Protein AF-0000000083410836 (afdb_homodimer)

Foldseek 3Di:
DVVVLLLVLLVVPVCVVVVPPPDPDDDPQPPVRVVVSVVVVLVVLLVLLCVQLVADPQLSVQQSVLVVVLVVVLVVLVVVLVVLVVCQVPPPDDDDPVSVVVSVVSVVCSVVVNVVSVVVCLVSNVVSHPPVSSVRNVVSVVVVVVVSVVSNVVSVVVVVD/DVVVVLLVLLVVPVCVVVVPPPDPDDDPCPPVNVVVSVVVVLVVLLVLLCVQLVADPQLSVQQSVLVVVLVVVLVVLVVVLVVLVVCQVPPPDDDDPVSVVVSVVSVVCSVVVNVVSVVVCLVSNVVSHPPVSSVRNVVSVVVVVVVSVVSNVVSVVVVVD

Solvent-accessible surface area (backbone atoms only — not comparable to full-atom values): 17729 Å² total; per-residue (Å²): 119,73,72,64,53,55,60,61,46,43,53,57,64,60,39,66,75,63,42,72,75,58,69,90,76,71,86,72,70,49,69,67,51,47,53,53,40,51,52,50,50,50,50,52,47,50,54,50,48,35,61,73,53,64,54,51,74,69,34,46,68,60,37,45,63,54,48,51,52,48,52,50,52,45,47,53,53,50,50,53,45,49,50,47,48,50,51,66,71,64,48,91,60,91,75,52,61,65,55,27,42,53,42,27,49,48,63,64,42,45,50,35,55,45,26,50,54,53,57,66,45,45,69,60,45,58,74,49,40,53,40,60,39,49,37,43,43,62,53,46,53,52,50,50,51,50,52,46,50,52,53,39,52,51,51,52,54,57,63,78,99,118,74,71,62,54,55,59,61,46,44,55,57,65,60,39,65,74,63,42,69,74,56,68,89,76,70,87,71,68,50,69,69,52,48,53,52,41,50,52,50,52,49,51,51,48,49,54,50,48,34,62,74,52,63,55,48,73,71,34,45,68,58,37,47,64,55,50,51,52,50,51,50,52,45,47,52,53,51,50,52,45,48,50,47,48,49,50,65,71,65,49,93,58,90,76,51,59,66,56,27,40,53,42,26,50,48,63,63,41,44,51,35,54,44,26,51,52,52,58,67,44,45,69,59,46,57,74,48,38,52,39,60,40,50,37,44,44,61,54,46,52,51,51,50,52,49,52,47,52,52,54,37,50,52,52,52,55,56,62,76,97

pLDDT: mean 80.65, std 23.31, range [25.0, 98.69]

Secondary structure (DSSP, 8-state):
-HHHHHHHHHHHHHHHHHGGGS-TTS----HHHHHHHHHHHHHHHHHHHHHHHT--HHHHHHHHHHHHHHHHHHHHHHHHHHHHHHHHHT-SSPPPHHHHHHHHHHHHHHHHHHHHHHHHHHHHHHHHS-HHHHHHHHHHHHHHHHHHHHHHHHHHHHH--/-HHHHHHHHHHHHHHHHHGGGS-TTS----HHHHHHHHHHHHHHHHHHHHHHHT--HHHHHHHHHHHHHHHHHHHHHHHHHHHHHHHHHT-SS---HHHHHHHHHHHHHHHHHHHHHHHHHHHHHHHHS-HHHHHHHHHHHHHHHHHHHHHHHHHHHHH--

Nearest PDB structures (foldseek):
  8to0-assembly1_z4  TM=2.310E-01  e=3.969E+00  Mus musculus
  8to0-assembly1_z4  TM=2.308E-01  e=2.449E+00  Mus musculus

Radius of gyration: 21.22 Å; Cα contacts (8 Å, |Δi|>4): 201; chains: 2; bounding box: 51×55×51 Å

Structure (mmCIF, N/CA/C/O backbone):
data_AF-0000000083410836-model_v1
#
loop_
_entity.id
_entity.type
_entity.pdbx_description
1 polymer 'Periplasmic heavy metal sensor'
#
loop_
_atom_site.group_PDB
_atom_site.id
_atom_site.type_symbol
_atom_site.label_atom_id
_atom_site.label_alt_id
_atom_site.label_comp_id
_atom_site.label_asym_id
_atom_site.label_entity_id
_atom_site.label_seq_id
_atom_site.pdbx_PDB_ins_code
_atom_site.Cartn_x
_atom_site.Cartn_y
_atom_site.Cartn_z
_atom_site.occupancy
_atom_site.B_iso_or_equiv
_atom_site.auth_seq_id
_atom_site.auth_comp_id
_atom_site.auth_asym_id
_atom_site.auth_atom_id
_atom_site.pdbx_PDB_model_num
ATOM 1 N N . MET A 1 1 ? 10.69 26.748 -17.765 1 25.09 1 MET A N 1
ATOM 2 C CA . MET A 1 1 ? 11.694 25.702 -17.591 1 25.09 1 MET A CA 1
ATOM 3 C C . MET A 1 1 ? 11.3 24.751 -16.466 1 25.09 1 MET A C 1
ATOM 5 O O . MET A 1 1 ? 11.864 23.662 -16.342 1 25.09 1 MET A O 1
ATOM 9 N N . LYS A 1 2 ? 10.516 25.364 -15.426 1 35.9 2 LYS A N 1
ATOM 10 C CA . LYS A 1 2 ? 10.182 24.651 -14.197 1 35.9 2 LYS A CA 1
ATOM 11 C C . LYS A 1 2 ? 9.155 23.553 -14.46 1 35.9 2 LYS A C 1
ATOM 13 O O . LYS A 1 2 ? 9.083 22.572 -13.717 1 35.9 2 LYS A O 1
ATOM 18 N N . ARG A 1 3 ? 8.231 23.829 -15.346 1 34.91 3 ARG A N 1
ATOM 19 C CA . ARG A 1 3 ? 7.116 22.952 -15.685 1 34.91 3 ARG A CA 1
ATOM 20 C C . ARG A 1 3 ? 7.609 21.676 -16.359 1 34.91 3 ARG A C 1
ATOM 22 O O . ARG A 1 3 ? 7.001 20.614 -16.21 1 34.91 3 ARG A O 1
ATOM 29 N N . LEU A 1 4 ? 8.567 21.803 -17.151 1 34.92 4 LEU A N 1
ATOM 30 C CA . LEU A 1 4 ? 9.118 20.702 -17.933 1 34.92 4 LEU A CA 1
ATOM 31 C C . LEU A 1 4 ? 9.832 19.7 -17.033 1 34.92 4 LEU A C 1
ATOM 33 O O . LEU A 1 4 ? 9.813 18.496 -17.299 1 34.92 4 LEU A O 1
ATOM 37 N N . THR A 1 5 ? 10.41 20.167 -15.931 1 36.81 5 THR A N 1
ATOM 38 C CA . THR A 1 5 ? 11.259 19.334 -15.086 1 36.81 5 THR A CA 1
ATOM 39 C C . THR A 1 5 ? 10.415 18.378 -14.248 1 36.81 5 THR A C 1
ATOM 41 O O . THR A 1 5 ? 10.866 17.284 -13.901 1 36.81 5 THR A O 1
ATOM 44 N N . LEU A 1 6 ? 9.234 18.787 -13.952 1 35.25 6 LEU A N 1
ATOM 45 C CA . LEU A 1 6 ? 8.36 17.971 -13.117 1 35.25 6 LEU A CA 1
ATOM 46 C C . LEU A 1 6 ? 7.884 16.736 -13.874 1 35.25 6 LEU A C 1
ATOM 48 O O . LEU A 1 6 ? 7.788 15.649 -13.299 1 35.25 6 LEU A O 1
ATOM 52 N N . ILE A 1 7 ? 7.678 16.881 -15.064 1 36.79 7 ILE A N 1
ATOM 53 C CA . ILE A 1 7 ? 7.184 15.832 -15.95 1 36.79 7 ILE A CA 1
ATOM 54 C C . ILE A 1 7 ? 8.199 14.693 -16.016 1 36.79 7 ILE A C 1
ATOM 56 O O . ILE A 1 7 ? 7.828 13.518 -15.95 1 36.79 7 ILE A O 1
ATOM 60 N N . SER A 1 8 ? 9.434 14.943 -16.013 1 36.61 8 SER A N 1
ATOM 61 C CA . SER A 1 8 ? 10.492 13.945 -16.141 1 36.61 8 SER A CA 1
ATOM 62 C C . SER A 1 8 ? 10.657 13.145 -14.854 1 36.61 8 SER A C 1
ATOM 64 O O . SER A 1 8 ? 11.066 11.983 -14.887 1 36.61 8 SER A O 1
ATOM 66 N N . LEU A 1 9 ? 10.335 13.708 -13.792 1 34.72 9 LEU A N 1
ATOM 67 C CA . LEU A 1 9 ? 10.558 13.078 -12.495 1 34.72 9 LEU A CA 1
ATOM 68 C C . LEU A 1 9 ? 9.504 12.011 -12.219 1 34.72 9 LEU A C 1
ATOM 70 O O . LEU A 1 9 ? 9.823 10.932 -11.715 1 34.72 9 LEU A O 1
ATOM 74 N N . ILE A 1 10 ? 8.327 12.224 -12.493 1 37.13 10 ILE A N 1
ATOM 75 C CA . ILE A 1 10 ? 7.209 11.316 -12.26 1 37.13 10 ILE A CA 1
ATOM 76 C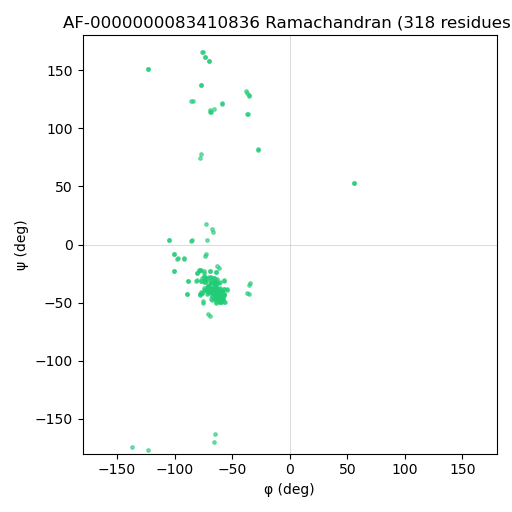 C . ILE A 1 10 ? 7.367 10.07 -13.127 1 37.13 10 ILE A C 1
ATOM 78 O O . ILE A 1 10 ? 7.071 8.957 -12.686 1 37.13 10 ILE A O 1
ATOM 82 N N . LEU A 1 11 ? 7.88 10.177 -14.16 1 36.46 11 LEU A N 1
ATOM 83 C CA . LEU A 1 11 ? 8.152 9.037 -15.028 1 36.46 11 LEU A CA 1
ATOM 84 C C . LEU A 1 11 ? 9.087 8.044 -14.346 1 36.46 11 LEU A C 1
ATOM 86 O O . LEU A 1 11 ? 8.92 6.831 -14.485 1 36.46 11 LEU A O 1
ATOM 90 N N . ALA A 1 12 ? 9.968 8.568 -13.536 1 34.42 12 ALA A N 1
ATOM 91 C CA . ALA A 1 12 ? 11.01 7.711 -12.977 1 34.42 12 ALA A CA 1
ATOM 92 C C . ALA A 1 12 ? 10.463 6.854 -11.839 1 34.42 12 ALA A C 1
ATOM 94 O O . ALA A 1 12 ? 10.877 5.705 -11.665 1 34.42 12 ALA A O 1
ATOM 95 N N . LEU A 1 13 ? 9.508 7.28 -11.068 1 35.22 13 LEU A N 1
ATOM 96 C CA . LEU A 1 13 ? 9.042 6.527 -9.909 1 35.22 13 LEU A CA 1
ATOM 97 C C . LEU A 1 13 ? 8.133 5.379 -10.337 1 35.22 13 LEU A C 1
ATOM 99 O O . LEU A 1 13 ? 8.127 4.319 -9.708 1 35.22 13 LEU A O 1
ATOM 103 N N . PHE A 1 14 ? 7.242 5.573 -11.237 1 35.61 14 PHE A N 1
ATOM 104 C CA . PHE A 1 14 ? 6.331 4.536 -11.706 1 35.61 14 PHE A CA 1
ATOM 105 C C . PHE A 1 14 ? 7.074 3.499 -12.539 1 35.61 14 PHE A C 1
ATOM 107 O O . PHE A 1 14 ? 6.533 2.432 -12.838 1 35.61 14 PHE A O 1
ATOM 114 N N . VAL A 1 15 ? 8.125 3.881 -13.183 1 34.66 15 VAL A N 1
ATOM 115 C CA . VAL A 1 15 ? 8.886 2.926 -13.982 1 34.66 15 VAL A CA 1
ATOM 116 C C . VAL A 1 15 ? 9.438 1.823 -13.081 1 34.66 15 VAL A C 1
ATOM 118 O O . VAL A 1 15 ? 9.891 0.784 -13.568 1 34.66 15 VAL A O 1
ATOM 121 N N . SER A 1 16 ? 9.504 2.128 -11.776 1 35.37 16 SER A N 1
ATOM 122 C CA . SER A 1 16 ? 10.196 1.064 -11.057 1 35.37 16 SER A CA 1
ATOM 123 C C . SER A 1 16 ? 9.331 -0.188 -10.955 1 35.37 16 SER A C 1
ATOM 125 O O . SER A 1 16 ? 9.848 -1.294 -10.78 1 35.37 16 SER A O 1
ATOM 127 N N . PHE A 1 17 ? 7.988 0.019 -10.774 1 36.42 17 PHE A N 1
ATOM 128 C CA . PHE A 1 17 ? 7.292 -1.26 -10.694 1 36.42 17 PHE A CA 1
ATOM 129 C C . PHE A 1 17 ? 7.161 -1.892 -12.074 1 36.42 17 PHE A C 1
ATOM 131 O O . PHE A 1 17 ? 7.171 -3.118 -12.205 1 36.42 17 PHE A O 1
ATOM 138 N N . SER A 1 18 ? 6.674 -1.124 -13.043 1 35.33 18 SER A N 1
ATOM 139 C CA . SER A 1 18 ? 6.378 -1.757 -14.324 1 35.33 18 SER A CA 1
ATOM 140 C C . SER A 1 18 ? 7.656 -2.054 -15.102 1 35.33 18 SER A C 1
ATOM 142 O O . SER A 1 18 ? 7.601 -2.462 -16.264 1 35.33 18 SER A O 1
ATOM 144 N N . SER A 1 19 ? 8.722 -1.292 -14.815 1 37.21 19 SER A N 1
ATOM 145 C CA . SER A 1 19 ? 9.738 -1.258 -15.862 1 37.21 19 SER A CA 1
ATOM 146 C C . SER A 1 19 ? 10.42 -2.613 -16.014 1 37.21 19 SER A C 1
ATOM 148 O O . SER A 1 19 ? 11.597 -2.685 -16.376 1 37.21 19 SER A O 1
ATOM 150 N N . TYR A 1 20 ? 9.869 -3.62 -15.434 1 35.6 20 TYR A N 1
ATOM 151 C CA . TYR A 1 20 ? 10.747 -4.736 -15.766 1 35.6 20 TYR A CA 1
ATOM 152 C C . TYR A 1 20 ? 10.788 -4.969 -17.272 1 35.6 20 TYR A C 1
ATOM 154 O O . TYR A 1 20 ? 11.62 -5.734 -17.766 1 35.6 20 TYR A O 1
ATOM 162 N N . ALA A 1 21 ? 9.58 -4.844 -17.941 1 34.53 21 ALA A N 1
ATOM 163 C CA . ALA A 1 21 ? 9.724 -5.284 -19.326 1 34.53 21 ALA A CA 1
ATOM 164 C C . ALA A 1 21 ? 10.519 -4.27 -20.144 1 34.53 21 ALA A C 1
ATOM 166 O O . ALA A 1 21 ? 10.37 -4.196 -21.366 1 34.53 21 ALA A O 1
ATOM 167 N N . GLN A 1 22 ? 10.835 -3.097 -19.6 1 35.34 22 GLN A N 1
ATOM 168 C CA . GLN A 1 22 ? 11.544 -2.303 -20.598 1 35.34 22 GLN A CA 1
ATOM 169 C C . GLN A 1 22 ? 12.808 -3.015 -21.071 1 35.34 22 GLN A C 1
ATOM 171 O O . GLN A 1 22 ? 13.477 -3.69 -20.286 1 35.34 22 GLN A O 1
ATOM 176 N N . GLN A 1 23 ? 12.924 -3.298 -22.386 1 32.78 23 GLN A N 1
ATOM 177 C CA . GLN A 1 23 ? 14.124 -3.754 -23.08 1 32.78 23 GLN A CA 1
ATOM 178 C C . GLN A 1 23 ? 15.377 -3.106 -22.496 1 32.78 23 GLN A C 1
ATOM 180 O O . GLN A 1 23 ? 15.375 -1.915 -22.178 1 32.78 23 GLN A O 1
ATOM 185 N N . PRO A 1 24 ? 16.426 -3.881 -22.1 1 36.01 24 PRO A N 1
ATOM 186 C CA . PRO A 1 24 ? 17.734 -3.455 -21.597 1 36.01 24 PRO A CA 1
ATOM 187 C C . PRO A 1 24 ? 18.238 -2.18 -22.269 1 36.01 24 PRO A C 1
ATOM 189 O O . PRO A 1 24 ? 19.219 -1.585 -21.815 1 36.01 24 PRO A O 1
ATOM 192 N N . GLY A 1 25 ? 17.963 -1.942 -23.575 1 35.45 25 GLY A N 1
ATOM 193 C CA . GLY A 1 25 ? 18.76 -0.988 -24.33 1 35.45 25 GLY A CA 1
ATOM 194 C C . GLY A 1 25 ? 18.551 0.447 -23.886 1 35.45 25 GLY A C 1
ATOM 195 O O . GLY A 1 25 ? 19.319 1.336 -24.26 1 35.45 25 GLY A O 1
ATOM 196 N N . GLU A 1 26 ? 17.291 1.012 -24 1 40.06 26 GLU A N 1
ATOM 197 C CA . GLU A 1 26 ? 17.285 2.472 -24.017 1 40.06 26 GLU A CA 1
ATOM 198 C C . GLU A 1 26 ? 17.765 3.041 -22.685 1 40.06 26 GLU A C 1
ATOM 200 O O . GLU A 1 26 ? 17.884 2.311 -21.699 1 40.06 26 GLU A O 1
ATOM 205 N N . ARG A 1 27 ? 17.49 4.609 -22.225 1 40 27 ARG A N 1
ATOM 206 C CA . ARG A 1 27 ? 18.313 5.578 -21.509 1 40 27 ARG A CA 1
ATOM 207 C C . ARG A 1 27 ? 18.322 5.29 -20.012 1 40 27 ARG A C 1
ATOM 209 O O . ARG A 1 27 ? 17.326 5.523 -19.324 1 40 27 ARG A O 1
ATOM 216 N N . ARG A 1 28 ? 19.014 4.288 -19.495 1 44.59 28 ARG A N 1
ATOM 217 C CA . ARG A 1 28 ? 19.473 4.275 -18.11 1 44.59 28 ARG A CA 1
ATOM 218 C C . ARG A 1 28 ? 19.685 5.693 -17.59 1 44.59 28 ARG A C 1
ATOM 220 O O . ARG A 1 28 ? 20.574 6.406 -18.06 1 44.59 28 ARG A O 1
ATOM 227 N N . GLN A 1 29 ? 18.704 6.351 -17.182 1 50.46 29 GLN A N 1
ATOM 228 C CA . GLN A 1 29 ? 19.031 7.623 -16.546 1 50.46 29 GLN A CA 1
ATOM 229 C C . GLN A 1 29 ? 20.311 7.513 -15.722 1 50.46 29 GLN A C 1
ATOM 231 O O . GLN A 1 29 ? 20.482 6.564 -14.955 1 50.46 29 GLN A O 1
ATOM 236 N N . ARG A 1 30 ? 21.419 8.194 -16.126 1 58.53 30 ARG A N 1
ATOM 237 C CA . ARG A 1 30 ? 22.689 8.298 -15.414 1 58.53 30 ARG A CA 1
ATOM 238 C C . ARG A 1 30 ? 22.467 8.403 -13.909 1 58.53 30 ARG A C 1
ATOM 240 O O . ARG A 1 30 ? 21.455 8.947 -13.462 1 58.53 30 ARG A O 1
ATOM 247 N N . PRO A 1 31 ? 23.227 7.569 -13.147 1 62.11 31 PRO A N 1
ATOM 248 C CA . PRO A 1 31 ? 23.143 7.638 -11.686 1 62.11 31 PRO A CA 1
ATOM 249 C C . PRO A 1 31 ? 22.972 9.066 -11.172 1 62.11 31 PRO A C 1
ATOM 251 O O . PRO A 1 31 ? 22.201 9.302 -10.239 1 62.11 31 PRO A O 1
ATOM 254 N N . VAL A 1 32 ? 23.717 10.008 -11.784 1 60.96 32 VAL A N 1
ATOM 255 C CA . VAL A 1 32 ? 23.625 11.401 -11.357 1 60.96 32 VAL A CA 1
ATOM 256 C C . VAL A 1 32 ? 22.216 11.929 -11.616 1 60.96 32 VAL A C 1
ATOM 258 O O . VAL A 1 32 ? 21.641 12.62 -10.772 1 60.96 32 VAL A O 1
ATOM 261 N N . GLU A 1 33 ? 21.69 11.444 -12.614 1 74.14 33 GLU A N 1
ATOM 262 C CA . GLU A 1 33 ? 20.359 11.909 -12.993 1 74.14 33 GLU A CA 1
ATOM 263 C C . GLU A 1 33 ? 19.294 11.362 -12.047 1 74.14 33 GLU A C 1
ATOM 265 O O . GLU A 1 33 ? 18.388 12.091 -11.636 1 74.14 33 GLU A O 1
ATOM 270 N N . ARG A 1 34 ? 19.615 10.184 -11.528 1 78.38 34 ARG A N 1
ATOM 271 C CA . ARG A 1 34 ? 18.667 9.569 -10.604 1 78.38 34 ARG A CA 1
ATOM 272 C C . ARG A 1 34 ? 18.717 10.246 -9.238 1 78.38 34 ARG A C 1
ATOM 274 O O . ARG A 1 34 ? 17.677 10.485 -8.62 1 78.38 34 ARG A O 1
ATOM 281 N N . LYS A 1 35 ? 19.988 10.5 -8.88 1 83.29 35 LYS A N 1
ATOM 282 C CA . LYS A 1 35 ? 20.163 11.161 -7.59 1 83.29 35 LYS A CA 1
ATOM 283 C C . LYS A 1 35 ? 19.498 12.534 -7.58 1 83.29 35 LYS A C 1
ATOM 285 O O . LYS A 1 35 ? 18.874 12.921 -6.59 1 83.29 35 LYS A O 1
ATOM 290 N N . GLU A 1 36 ? 19.699 13.273 -8.628 1 84.66 36 GLU A N 1
ATOM 291 C CA . GLU A 1 36 ? 19.093 14.596 -8.748 1 84.66 36 GLU A CA 1
ATOM 292 C C . GLU A 1 36 ? 17.57 14.506 -8.776 1 84.66 36 GLU A C 1
ATOM 294 O O . GLU A 1 36 ? 16.883 15.328 -8.166 1 84.66 36 GLU A O 1
ATOM 299 N N . TRP A 1 37 ? 17.152 13.502 -9.452 1 84.3 37 TRP A N 1
ATOM 300 C CA . TRP A 1 37 ? 15.71 13.293 -9.524 1 84.3 37 TRP A CA 1
ATOM 301 C C . TRP A 1 37 ? 15.131 13.008 -8.142 1 84.3 37 TRP A C 1
ATOM 303 O O . TRP A 1 37 ? 14.1 13.571 -7.767 1 84.3 37 TRP A O 1
ATOM 313 N N . PHE A 1 38 ? 15.778 12.248 -7.36 1 86.32 38 PHE A N 1
ATOM 314 C CA . PHE A 1 38 ? 15.329 11.907 -6.016 1 86.32 38 PHE A CA 1
ATOM 315 C C . PHE A 1 38 ? 15.327 13.138 -5.117 1 86.32 38 PHE A C 1
ATOM 317 O O . PHE A 1 38 ? 14.433 13.304 -4.284 1 86.32 38 PHE A O 1
ATOM 324 N N . LYS A 1 39 ? 16.338 13.917 -5.298 1 90.13 39 LYS A N 1
ATOM 325 C CA . LYS A 1 39 ? 16.419 15.144 -4.512 1 90.13 39 LYS A CA 1
ATOM 326 C C . LYS A 1 39 ? 15.264 16.085 -4.841 1 90.13 39 LYS A C 1
ATOM 328 O O . LYS A 1 39 ? 14.665 16.68 -3.942 1 90.13 39 LYS A O 1
ATOM 333 N N . GLU A 1 40 ? 14.954 16.185 -6.078 1 90.1 40 GLU A N 1
ATOM 334 C CA . GLU A 1 40 ? 13.847 17.03 -6.516 1 90.1 40 GLU A CA 1
ATOM 335 C C . GLU A 1 40 ? 12.512 16.505 -5.993 1 90.1 40 GLU A C 1
ATOM 337 O O . GLU A 1 40 ? 11.668 17.282 -5.542 1 90.1 40 GLU A O 1
ATOM 342 N N . LEU A 1 41 ? 12.369 15.235 -6.05 1 92.07 41 LEU A N 1
ATOM 343 C CA . LEU A 1 41 ? 11.14 14.618 -5.565 1 92.07 41 LEU A CA 1
ATOM 344 C C . LEU A 1 41 ? 10.974 14.843 -4.066 1 92.07 41 LEU A C 1
ATOM 346 O O . LEU A 1 41 ? 9.869 15.121 -3.594 1 92.07 41 LEU A O 1
ATOM 350 N N . ARG A 1 42 ? 12.059 14.716 -3.372 1 94.35 42 ARG A N 1
ATOM 351 C CA . ARG A 1 42 ? 12.039 14.936 -1.929 1 94.35 42 ARG A CA 1
ATOM 352 C C . ARG A 1 42 ? 11.635 16.369 -1.599 1 94.35 42 ARG A C 1
ATOM 354 O O . ARG A 1 42 ? 10.818 16.599 -0.706 1 94.35 42 ARG A O 1
ATOM 361 N N . GLN A 1 43 ? 12.229 17.329 -2.298 1 95.22 43 GLN A N 1
ATOM 362 C CA . GLN A 1 43 ? 11.911 18.734 -2.062 1 95.22 43 GLN A CA 1
ATOM 363 C C . GLN A 1 43 ? 10.454 19.032 -2.401 1 95.22 43 GLN A C 1
ATOM 365 O O . GLN A 1 43 ? 9.789 19.791 -1.693 1 95.22 43 GLN A O 1
ATOM 370 N N . TYR A 1 44 ? 10.077 18.47 -3.508 1 94.59 44 TYR A N 1
ATOM 371 C CA . TYR A 1 44 ? 8.677 18.615 -3.893 1 94.59 44 TYR A CA 1
ATOM 372 C C . TYR A 1 44 ? 7.754 18.082 -2.803 1 94.59 44 TYR A C 1
ATOM 374 O O . TYR A 1 44 ? 6.747 18.711 -2.471 1 94.59 44 TYR A O 1
ATOM 382 N N . LYS A 1 45 ? 8.076 16.971 -2.265 1 96.37 45 LYS A N 1
ATOM 383 C CA . LYS A 1 45 ? 7.268 16.376 -1.205 1 96.37 45 LYS A CA 1
ATOM 384 C C . LYS A 1 45 ? 7.293 17.237 0.055 1 96.37 45 LYS A C 1
ATOM 386 O O . LYS A 1 45 ? 6.26 17.437 0.697 1 96.37 45 LYS A O 1
ATOM 391 N N . HIS A 1 46 ? 8.457 17.771 0.402 1 97.87 46 HIS A N 1
ATOM 392 C CA . HIS A 1 46 ? 8.573 18.649 1.561 1 97.87 46 HIS A CA 1
ATOM 393 C C . HIS A 1 46 ? 7.661 19.863 1.426 1 97.87 46 HIS A C 1
ATOM 395 O O . HIS A 1 46 ? 6.943 20.213 2.366 1 97.87 46 HIS A O 1
ATOM 401 N N . ASP A 1 47 ? 7.723 20.459 0.236 1 97.48 47 ASP A N 1
ATOM 402 C CA . ASP A 1 47 ? 6.888 21.63 -0.018 1 97.48 47 ASP A CA 1
ATOM 403 C C . ASP A 1 47 ? 5.406 21.282 0.097 1 97.48 47 ASP A C 1
ATOM 405 O O . ASP A 1 47 ? 4.629 22.04 0.681 1 97.48 47 ASP A O 1
ATOM 409 N N . PHE A 1 48 ? 5.08 20.157 -0.485 1 97.27 48 PHE A N 1
ATOM 410 C CA . PHE A 1 48 ? 3.698 19.692 -0.468 1 97.27 48 PHE A CA 1
ATOM 411 C C . PHE A 1 48 ? 3.223 19.459 0.961 1 97.27 48 PHE A C 1
ATOM 413 O O . PHE A 1 48 ? 2.169 19.958 1.359 1 97.27 48 PHE A O 1
ATOM 420 N N . LEU A 1 49 ? 4.032 18.72 1.77 1 98.22 49 LEU A N 1
ATOM 421 C CA . LEU A 1 49 ? 3.665 18.407 3.147 1 98.22 49 LEU A CA 1
ATOM 422 C C . LEU A 1 49 ? 3.623 19.671 3.999 1 98.22 49 LEU A C 1
ATOM 424 O O . LEU A 1 49 ? 2.762 19.809 4.871 1 98.22 49 LEU A O 1
ATOM 428 N N . THR A 1 50 ? 4.588 20.598 3.761 1 98.68 50 THR A N 1
ATOM 429 C CA . THR A 1 50 ? 4.603 21.862 4.487 1 98.68 50 THR A CA 1
ATOM 430 C C . THR A 1 50 ? 3.297 22.622 4.277 1 98.68 50 THR A C 1
ATOM 432 O O . THR A 1 50 ? 2.707 23.13 5.233 1 98.68 50 THR A O 1
ATOM 435 N N . LYS A 1 51 ? 2.855 22.642 3.031 1 98.15 51 LYS A N 1
ATOM 436 C CA . LYS A 1 51 ? 1.621 23.344 2.691 1 98.15 51 LYS A CA 1
ATOM 437 C C . LYS A 1 51 ? 0.406 22.646 3.297 1 98.15 51 LYS A C 1
ATOM 439 O O . LYS A 1 51 ? -0.43 23.287 3.936 1 98.15 51 LYS A O 1
ATOM 444 N N . GLU A 1 52 ? 0.297 21.38 3.169 1 97.6 52 GLU A N 1
ATOM 445 C CA . GLU A 1 52 ? -0.871 20.619 3.602 1 97.6 52 GLU A CA 1
ATOM 446 C C . GLU A 1 52 ? -0.983 20.598 5.124 1 97.6 52 GLU A C 1
ATOM 448 O O . GLU A 1 52 ? -2.088 20.6 5.67 1 97.6 52 GLU A O 1
ATOM 453 N N . LEU A 1 53 ? 0.169 20.602 5.804 1 98.24 53 LEU A N 1
ATOM 454 C CA . LEU A 1 53 ? 0.193 20.467 7.256 1 98.24 53 LEU A CA 1
ATOM 455 C C . LEU A 1 53 ? 0.379 21.825 7.925 1 98.24 53 LEU A C 1
ATOM 457 O O . LEU A 1 53 ? 0.299 21.934 9.15 1 98.24 53 LEU A O 1
ATOM 461 N N . LYS A 1 54 ? 0.661 22.836 7.09 1 98.15 54 LYS A N 1
ATOM 462 C CA . LYS A 1 54 ? 0.914 24.177 7.608 1 98.15 54 LYS A CA 1
ATOM 463 C C . LYS A 1 54 ? 2.045 24.167 8.632 1 98.15 54 LYS A C 1
ATOM 465 O O . LYS A 1 54 ? 1.891 24.685 9.74 1 98.15 54 LYS A O 1
ATOM 470 N N . LEU A 1 55 ? 3.128 23.626 8.27 1 98.6 55 LEU A N 1
ATOM 471 C CA . LEU A 1 55 ? 4.264 23.458 9.17 1 98.6 55 LEU A CA 1
ATOM 472 C C . LEU A 1 55 ? 5.011 24.775 9.354 1 98.6 55 LEU A C 1
ATOM 474 O O . LEU A 1 55 ? 5.197 25.526 8.394 1 98.6 55 LEU A O 1
ATOM 478 N N . THR A 1 56 ? 5.395 25.071 10.576 1 98.14 56 THR A N 1
ATOM 479 C CA . THR A 1 56 ? 6.305 26.18 10.839 1 98.14 56 THR A CA 1
ATOM 480 C C . THR A 1 56 ? 7.736 25.806 10.467 1 98.14 56 THR A C 1
ATOM 482 O O . THR A 1 56 ? 8.038 24.632 10.242 1 98.14 56 THR A O 1
ATOM 485 N N . LYS A 1 57 ? 8.588 26.756 10.374 1 97.62 57 LYS A N 1
ATOM 486 C CA . LYS A 1 57 ? 9.995 26.504 10.077 1 97.62 57 LYS A CA 1
ATOM 487 C C . LYS A 1 57 ? 10.621 25.586 11.123 1 97.62 57 LYS A C 1
ATOM 489 O O . LYS A 1 57 ? 11.422 24.711 10.788 1 97.62 57 LYS A O 1
ATOM 494 N N . GLU A 1 58 ? 10.253 25.826 12.384 1 97.69 58 GLU A N 1
ATOM 495 C CA . GLU A 1 58 ? 10.763 25.003 13.476 1 97.69 58 GLU A CA 1
ATOM 496 C C . GLU A 1 58 ? 10.307 23.554 13.335 1 97.69 58 GLU A C 1
ATOM 498 O O . GLU A 1 58 ? 11.093 22.627 13.544 1 97.69 58 GLU A O 1
ATOM 503 N N . GLN A 1 59 ? 9.085 23.371 12.97 1 98.17 59 GLN A N 1
ATOM 504 C CA . GLN A 1 59 ? 8.548 22.03 12.759 1 98.17 59 GLN A CA 1
ATOM 505 C C . GLN A 1 59 ? 9.232 21.343 11.581 1 98.17 59 GLN A C 1
ATOM 507 O O . GLN A 1 59 ? 9.539 20.151 11.644 1 98.17 59 GLN A O 1
ATOM 512 N N . GLN A 1 60 ? 9.474 22.041 10.52 1 98.2 60 GLN A N 1
ATOM 513 C CA . GLN A 1 60 ? 10.149 21.484 9.353 1 98.2 60 GLN A CA 1
ATOM 514 C C . GLN A 1 60 ? 11.527 20.94 9.722 1 98.2 60 GLN A C 1
ATOM 516 O O . GLN A 1 60 ? 11.883 19.824 9.336 1 98.2 60 GLN A O 1
ATOM 521 N N . GLU A 1 61 ? 12.22 21.697 10.419 1 97.65 61 GLU A N 1
ATOM 522 C CA . GLU A 1 61 ? 13.588 21.348 10.792 1 97.65 61 GLU A CA 1
ATOM 523 C C . GLU A 1 61 ? 13.617 20.114 11.689 1 97.65 61 GLU A C 1
ATOM 525 O O . GLU A 1 61 ? 14.562 19.324 11.636 1 97.65 61 GLU A O 1
ATOM 530 N N . SER A 1 62 ? 12.604 19.957 12.494 1 97.55 62 SER A N 1
ATOM 531 C CA . SER A 1 62 ? 12.555 18.826 13.416 1 97.55 62 SER A CA 1
ATOM 532 C C . SER A 1 62 ? 11.904 17.611 12.764 1 97.55 62 SER A C 1
ATOM 534 O O . SER A 1 62 ? 12.262 16.471 13.067 1 97.55 62 SER A O 1
ATOM 536 N N . PHE A 1 63 ? 10.988 17.803 11.886 1 98.34 63 PHE A N 1
ATOM 537 C CA . PHE A 1 63 ? 10.144 16.747 11.339 1 98.34 63 PHE A CA 1
ATOM 538 C C . PHE A 1 63 ? 10.791 16.12 10.11 1 98.34 63 PHE A C 1
ATOM 540 O O . PHE A 1 63 ? 10.859 14.894 9.995 1 98.34 63 PHE A O 1
ATOM 547 N N . PHE A 1 64 ? 11.373 16.867 9.194 1 98.21 64 PHE A N 1
ATOM 548 C CA . PHE A 1 64 ? 11.738 16.36 7.876 1 98.21 64 PHE A CA 1
ATOM 549 C C . PHE A 1 64 ? 12.96 15.453 7.964 1 98.21 64 PHE A C 1
ATOM 551 O O . PHE A 1 64 ? 13.037 14.438 7.27 1 98.21 64 PHE A O 1
ATOM 558 N N . PRO A 1 65 ? 13.985 15.769 8.809 1 98.2 65 PRO A N 1
ATOM 559 C CA . PRO A 1 65 ? 15.087 14.814 8.943 1 98.2 65 PRO A CA 1
ATOM 560 C C . PRO A 1 65 ? 14.618 13.429 9.382 1 98.2 65 PRO A C 1
ATOM 562 O O . PRO A 1 65 ? 15.1 12.418 8.865 1 98.2 65 PRO A O 1
ATOM 565 N N . LEU A 1 66 ? 13.632 13.36 10.287 1 98.45 66 LEU A N 1
ATOM 566 C CA . LEU A 1 66 ? 13.061 12.095 10.734 1 98.45 66 LEU A CA 1
ATOM 567 C C . LEU A 1 66 ? 12.252 11.44 9.62 1 98.45 66 LEU A C 1
ATOM 569 O O . LEU A 1 66 ? 12.354 10.231 9.401 1 98.45 66 LEU A O 1
ATOM 573 N N . TYR A 1 67 ? 11.54 12.232 8.936 1 98.1 67 TYR A N 1
ATOM 574 C CA . TYR A 1 67 ? 10.702 11.764 7.837 1 98.1 67 TYR A CA 1
ATOM 575 C C . TYR A 1 67 ? 11.551 11.188 6.71 1 98.1 67 TYR A C 1
ATOM 577 O O . TYR A 1 67 ? 11.242 10.122 6.174 1 98.1 67 TYR A O 1
ATOM 585 N N . ASP A 1 68 ? 12.635 11.877 6.418 1 97.41 68 ASP A N 1
ATOM 586 C CA . ASP A 1 68 ? 13.54 11.427 5.364 1 97.41 68 ASP A CA 1
ATOM 587 C C . ASP A 1 68 ? 14.228 10.12 5.751 1 97.41 68 ASP A C 1
ATOM 589 O O . ASP A 1 68 ? 14.433 9.246 4.906 1 97.41 68 ASP A O 1
ATOM 593 N N . GLU A 1 69 ? 14.588 10.058 6.997 1 97.99 69 GLU A N 1
ATOM 594 C CA . GLU A 1 69 ? 15.189 8.816 7.475 1 97.99 69 GLU A CA 1
ATOM 595 C C . GLU A 1 69 ? 14.212 7.65 7.36 1 97.99 69 GLU A C 1
ATOM 597 O O . GLU A 1 69 ? 14.587 6.56 6.922 1 97.99 69 GLU A O 1
ATOM 602 N N . MET A 1 70 ? 12.97 7.905 7.73 1 97.69 70 MET A N 1
ATOM 603 C CA . MET A 1 70 ? 11.923 6.893 7.623 1 97.69 70 MET A CA 1
ATOM 604 C C . MET A 1 70 ? 11.731 6.46 6.173 1 97.69 70 MET A C 1
ATOM 606 O O . MET A 1 70 ? 11.73 5.265 5.872 1 97.69 70 MET A O 1
ATOM 610 N N . GLU A 1 71 ? 11.62 7.409 5.32 1 96.52 71 GLU A N 1
ATOM 611 C CA . GLU A 1 71 ? 11.398 7.121 3.906 1 96.52 71 GLU A CA 1
ATOM 612 C C . GLU A 1 71 ? 12.57 6.347 3.31 1 96.52 71 GLU A C 1
ATOM 614 O O . GLU A 1 71 ? 12.374 5.444 2.494 1 96.52 71 GLU A O 1
ATOM 619 N N . SER A 1 72 ? 13.759 6.728 3.698 1 96.48 72 SER A N 1
ATOM 620 C CA . SER A 1 72 ? 14.952 6.037 3.219 1 96.48 72 SER A CA 1
ATOM 621 C C . SER A 1 72 ? 14.973 4.585 3.683 1 96.48 72 SER A C 1
ATOM 623 O O . SER A 1 72 ? 15.354 3.691 2.925 1 96.48 72 SER A O 1
ATOM 625 N N . SER A 1 73 ? 14.557 4.384 4.903 1 97.66 73 SER A N 1
ATOM 626 C CA . SER A 1 73 ? 14.51 3.027 5.439 1 97.66 73 SER A CA 1
ATOM 627 C C . SER A 1 73 ? 13.492 2.173 4.692 1 97.66 73 SER A C 1
ATOM 629 O O . SER A 1 73 ? 13.765 1.017 4.364 1 97.66 73 SER A O 1
ATOM 631 N N . VAL A 1 74 ? 12.388 2.749 4.431 1 96.27 74 VAL A N 1
ATOM 632 C CA . VAL A 1 74 ? 11.345 2.044 3.695 1 96.27 74 VAL A CA 1
ATOM 633 C C . VAL A 1 74 ? 11.821 1.754 2.273 1 96.27 74 VAL A C 1
ATOM 635 O O . VAL A 1 74 ? 11.638 0.646 1.764 1 96.27 74 VAL A O 1
ATOM 638 N N . TYR A 1 75 ? 12.457 2.712 1.682 1 94.84 75 TYR A N 1
ATOM 639 C CA . TYR A 1 75 ? 12.974 2.553 0.327 1 94.84 75 TYR A CA 1
ATOM 640 C C . TYR A 1 75 ? 13.978 1.408 0.258 1 94.84 75 TYR A C 1
ATOM 642 O O . TYR A 1 75 ? 13.922 0.58 -0.655 1 94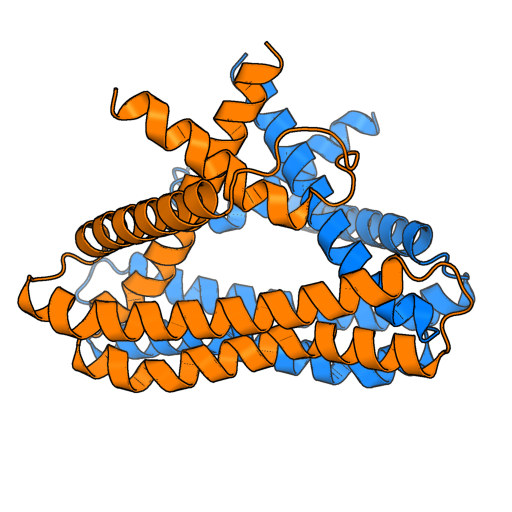.84 75 TYR A O 1
ATOM 650 N N . GLN A 1 76 ? 14.892 1.395 1.179 1 96.54 76 GLN A N 1
ATOM 651 C CA . GLN A 1 76 ? 15.911 0.352 1.201 1 96.54 76 GLN A CA 1
ATOM 652 C C . GLN A 1 76 ? 15.281 -1.03 1.351 1 96.54 76 GLN A C 1
ATOM 654 O O . GLN A 1 76 ? 15.708 -1.987 0.701 1 96.54 76 GLN A O 1
ATOM 659 N N . LEU A 1 77 ? 14.305 -1.103 2.22 1 96.32 77 LEU A N 1
ATOM 660 C CA . LEU A 1 77 ? 13.586 -2.357 2.416 1 96.32 77 LEU A CA 1
ATOM 661 C C . LEU A 1 77 ? 12.909 -2.803 1.124 1 96.32 77 LEU A C 1
ATOM 663 O O . LEU A 1 77 ? 12.998 -3.972 0.743 1 96.32 77 LEU A O 1
ATOM 667 N N . GLN A 1 78 ? 12.239 -1.898 0.416 1 94.5 78 GLN A N 1
ATOM 668 C CA . GLN A 1 78 ? 11.557 -2.195 -0.839 1 94.5 78 GLN A CA 1
ATOM 669 C C . GLN A 1 78 ? 12.55 -2.616 -1.918 1 94.5 78 GLN A C 1
ATOM 671 O O . GLN A 1 78 ? 12.282 -3.54 -2.69 1 94.5 78 GLN A O 1
ATOM 676 N N . LYS A 1 79 ? 13.623 -1.927 -1.96 1 94.78 79 LYS A N 1
ATOM 677 C CA . LYS A 1 79 ? 14.671 -2.256 -2.922 1 94.78 79 LYS A CA 1
ATOM 678 C C . LYS A 1 79 ? 15.19 -3.674 -2.705 1 94.78 79 LYS A C 1
ATOM 680 O O . LYS A 1 79 ? 15.349 -4.435 -3.662 1 94.78 79 LYS A O 1
ATOM 685 N N . GLN A 1 80 ? 15.422 -3.992 -1.479 1 95.21 80 GLN A N 1
ATOM 686 C CA . GLN A 1 80 ? 15.912 -5.327 -1.153 1 95.21 80 GLN A CA 1
ATOM 687 C C . GLN A 1 80 ? 14.923 -6.4 -1.597 1 95.21 80 GLN A C 1
ATOM 689 O O . GLN A 1 80 ? 15.319 -7.423 -2.16 1 95.21 80 GLN A O 1
ATOM 694 N N . THR A 1 81 ? 13.694 -6.173 -1.317 1 93.78 81 THR A N 1
ATOM 695 C CA . THR A 1 81 ? 12.66 -7.136 -1.68 1 93.78 81 THR A CA 1
ATOM 696 C C . THR A 1 81 ? 12.541 -7.256 -3.197 1 93.78 81 THR A C 1
ATOM 698 O O . THR A 1 81 ? 12.404 -8.359 -3.729 1 93.78 81 THR A O 1
ATOM 701 N N . ARG A 1 82 ? 12.609 -6.152 -3.838 1 93.13 82 ARG A N 1
ATOM 702 C CA . ARG A 1 82 ? 12.563 -6.143 -5.297 1 93.13 82 ARG A CA 1
ATOM 703 C C . ARG A 1 82 ? 13.748 -6.901 -5.886 1 93.13 82 ARG A C 1
ATOM 705 O O . ARG A 1 82 ? 13.608 -7.594 -6.896 1 93.13 82 ARG A O 1
ATOM 712 N N . ASP A 1 83 ? 14.902 -6.709 -5.306 1 93.66 83 ASP A N 1
ATOM 713 C CA . ASP A 1 83 ? 16.097 -7.412 -5.761 1 93.66 83 ASP A CA 1
ATOM 714 C C . ASP A 1 83 ? 15.928 -8.924 -5.632 1 93.66 83 ASP A C 1
ATOM 716 O O . ASP A 1 83 ? 16.333 -9.678 -6.519 1 93.66 83 ASP A O 1
ATOM 720 N N . ILE A 1 84 ? 15.359 -9.358 -4.555 1 92.99 84 ILE A N 1
ATOM 721 C CA . ILE A 1 84 ? 15.093 -10.777 -4.347 1 92.99 84 ILE A CA 1
ATOM 722 C C . ILE A 1 84 ? 14.136 -11.286 -5.423 1 92.99 84 ILE A C 1
ATOM 724 O O . ILE A 1 84 ? 14.382 -12.325 -6.04 1 92.99 84 ILE A O 1
ATOM 728 N N . GLU A 1 85 ? 13.103 -10.555 -5.658 1 92.88 85 GLU A N 1
ATOM 729 C CA . GLU A 1 85 ? 12.125 -10.906 -6.683 1 92.88 85 GLU A CA 1
ATOM 730 C C . GLU A 1 85 ? 12.777 -11.001 -8.06 1 92.88 85 GLU A C 1
ATOM 732 O O . GLU A 1 85 ? 12.55 -11.965 -8.795 1 92.88 85 GLU A O 1
ATOM 737 N N . HIS A 1 86 ? 13.556 -10.011 -8.366 1 91.5 86 HIS A N 1
ATOM 738 C CA . HIS A 1 86 ? 14.221 -9.942 -9.662 1 91.5 86 HIS A CA 1
ATOM 739 C C . HIS A 1 86 ? 15.163 -11.124 -9.861 1 91.5 86 HIS A C 1
ATOM 741 O O . HIS A 1 86 ? 15.247 -11.679 -10.96 1 91.5 86 HIS A O 1
ATOM 747 N N . ARG A 1 87 ? 15.836 -11.464 -8.856 1 91.27 87 ARG A N 1
ATOM 748 C CA . ARG A 1 87 ? 16.764 -12.588 -8.934 1 91.27 87 ARG A CA 1
ATOM 749 C C . ARG A 1 87 ? 16.026 -13.885 -9.245 1 91.27 87 ARG A C 1
ATOM 751 O O . ARG A 1 87 ? 16.442 -14.647 -10.121 1 91.27 87 ARG A O 1
ATOM 758 N N . VAL A 1 88 ? 14.952 -14.106 -8.611 1 92.61 88 VAL A N 1
ATOM 759 C CA . VAL A 1 88 ? 14.185 -15.335 -8.789 1 92.61 88 VAL A CA 1
ATOM 760 C C . VAL A 1 88 ? 13.54 -15.346 -10.173 1 92.61 88 VAL A C 1
ATOM 762 O O . VAL A 1 88 ? 13.531 -16.375 -10.853 1 92.61 88 VAL A O 1
ATOM 765 N N . ARG A 1 89 ? 13.104 -14.244 -10.66 1 89.12 89 ARG A N 1
ATOM 766 C CA . ARG A 1 89 ? 12.412 -14.133 -11.94 1 89.12 89 ARG A CA 1
ATOM 767 C C . ARG A 1 89 ? 13.382 -14.304 -13.104 1 89.12 89 ARG A C 1
ATOM 769 O O . ARG A 1 89 ? 13.007 -14.811 -14.163 1 89.12 89 ARG A O 1
ATOM 776 N N . ASN A 1 90 ? 14.566 -13.915 -12.925 1 87.23 90 ASN A N 1
ATOM 777 C CA . ASN A 1 90 ? 15.506 -13.867 -14.039 1 87.23 90 ASN A CA 1
ATOM 778 C C . ASN A 1 90 ? 16.514 -15.011 -13.972 1 87.23 90 ASN A C 1
ATOM 780 O O . ASN A 1 90 ? 17.468 -15.049 -14.751 1 87.23 90 ASN A O 1
ATOM 784 N N . THR A 1 91 ? 16.317 -15.781 -13.083 1 83.77 91 THR A N 1
ATOM 785 C CA . THR A 1 91 ? 17.205 -16.936 -13.007 1 83.77 91 THR A CA 1
ATOM 786 C C . THR A 1 91 ? 16.947 -17.894 -14.166 1 83.77 91 THR A C 1
ATOM 788 O O . THR A 1 91 ? 15.803 -18.277 -14.419 1 83.77 91 THR A O 1
ATOM 791 N N . LYS A 1 92 ? 17.927 -18.082 -15.129 1 78.02 92 LYS A N 1
ATOM 792 C CA . LYS A 1 92 ? 17.841 -18.908 -16.33 1 78.02 92 LYS A CA 1
ATOM 793 C C . LYS A 1 92 ? 17.875 -20.393 -15.98 1 78.02 92 LYS A C 1
ATOM 795 O O . LYS A 1 92 ? 17.441 -21.232 -16.771 1 78.02 92 LYS A O 1
ATOM 800 N N . GLY A 1 93 ? 17.898 -20.763 -14.785 1 77.22 93 GLY A N 1
ATOM 801 C CA . GLY A 1 93 ? 17.977 -22.155 -14.374 1 77.22 93 GLY A CA 1
ATOM 802 C C . GLY A 1 93 ? 16.831 -22.578 -13.474 1 77.22 93 GLY A C 1
ATOM 803 O O . GLY A 1 93 ? 15.81 -21.892 -13.397 1 77.22 93 GLY A O 1
ATOM 804 N N . GLU A 1 94 ? 16.984 -23.818 -13.075 1 82.07 94 GLU A N 1
ATOM 805 C CA . GLU A 1 94 ? 15.97 -24.354 -12.171 1 82.07 94 GLU A CA 1
ATOM 806 C C . GLU A 1 94 ? 16.001 -23.641 -10.822 1 82.07 94 GLU A C 1
ATOM 808 O O . GLU A 1 94 ? 17.071 -23.452 -10.239 1 82.07 94 GLU A O 1
ATOM 813 N N . ILE A 1 95 ? 15.001 -22.99 -10.483 1 87.27 95 ILE A N 1
ATOM 814 C CA . ILE A 1 95 ? 14.835 -22.398 -9.16 1 87.27 95 ILE A CA 1
ATOM 815 C C . ILE A 1 95 ? 14.244 -23.432 -8.203 1 87.27 95 ILE A C 1
ATOM 817 O O . ILE A 1 95 ? 13.266 -24.106 -8.534 1 87.27 95 ILE A O 1
ATOM 821 N N . SER A 1 96 ? 15.005 -23.623 -7.11 1 90.84 96 SER A N 1
ATOM 822 C CA . SER A 1 96 ? 14.548 -24.613 -6.14 1 90.84 96 SER A CA 1
ATOM 823 C C . SER A 1 96 ? 13.306 -24.129 -5.4 1 90.84 96 SER A C 1
ATOM 825 O O . SER A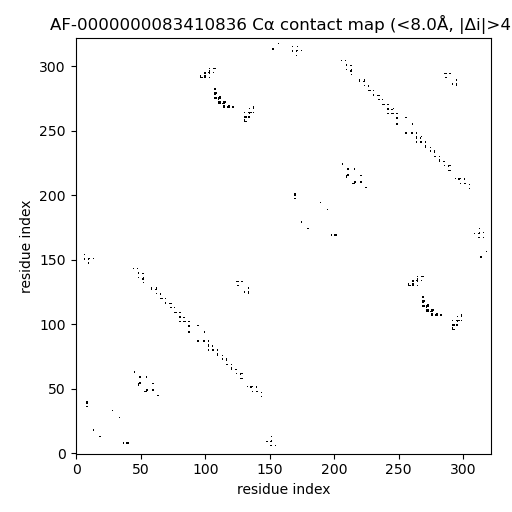 1 96 ? 13.039 -22.927 -5.344 1 90.84 96 SER A O 1
ATOM 827 N N . ASP A 1 97 ? 12.538 -25.032 -4.857 1 92.97 97 ASP A N 1
ATOM 828 C CA . ASP A 1 97 ? 11.377 -24.706 -4.035 1 92.97 97 ASP A CA 1
ATOM 829 C C . ASP A 1 97 ? 11.772 -23.832 -2.847 1 92.97 97 ASP A C 1
ATOM 831 O O . ASP A 1 97 ? 11.013 -22.95 -2.439 1 92.97 97 ASP A O 1
ATOM 835 N N . LEU A 1 98 ? 12.959 -24.058 -2.433 1 91.94 98 LEU A N 1
ATOM 836 C CA . LEU A 1 98 ? 13.449 -23.297 -1.289 1 91.94 98 LEU A CA 1
ATOM 837 C C . LEU A 1 98 ? 13.66 -21.833 -1.66 1 91.94 98 LEU A C 1
ATOM 839 O O . LEU A 1 98 ? 13.347 -20.937 -0.872 1 91.94 98 LEU A O 1
ATOM 843 N N . GLU A 1 99 ? 14.111 -21.59 -2.775 1 92.65 99 GLU A N 1
ATOM 844 C CA . GLU A 1 99 ? 14.33 -20.22 -3.23 1 92.65 99 GLU A CA 1
ATOM 845 C C . GLU A 1 99 ? 13.007 -19.49 -3.438 1 92.65 99 GLU A C 1
ATOM 847 O O . GLU A 1 99 ? 12.872 -18.321 -3.068 1 92.65 99 GLU A O 1
ATOM 852 N N . TYR A 1 100 ? 12.077 -20.226 -3.999 1 94.91 100 TYR A N 1
ATOM 853 C CA . TYR A 1 100 ? 10.747 -19.648 -4.147 1 94.91 100 TYR A CA 1
ATOM 854 C C . TYR A 1 100 ? 10.144 -19.313 -2.788 1 94.91 100 TYR A C 1
ATOM 856 O O . TYR A 1 100 ? 9.518 -18.263 -2.621 1 94.91 100 TYR A O 1
ATOM 864 N N . GLU A 1 101 ? 10.373 -20.18 -1.914 1 94.52 101 GLU A N 1
ATOM 865 C CA . GLU A 1 101 ? 9.815 -19.989 -0.579 1 94.52 101 GLU A CA 1
ATOM 866 C C . GLU A 1 101 ? 10.413 -18.76 0.098 1 94.52 101 GLU A C 1
ATOM 868 O O . GLU A 1 101 ? 9.688 -17.955 0.688 1 94.52 101 GLU A O 1
ATOM 873 N N . LYS A 1 102 ? 11.689 -18.6 -0.003 1 93.36 102 LYS A N 1
ATOM 874 C CA . LYS A 1 102 ? 12.359 -17.45 0.598 1 93.36 102 LYS A CA 1
ATOM 875 C C . LYS A 1 102 ? 11.897 -16.146 -0.046 1 93.36 102 LYS A C 1
ATOM 877 O O . LYS A 1 102 ? 11.654 -15.157 0.649 1 93.36 102 LYS A O 1
ATOM 882 N N . ALA A 1 103 ? 11.748 -16.162 -1.315 1 94.29 103 ALA A N 1
ATOM 883 C CA . ALA A 1 103 ? 11.306 -14.971 -2.035 1 94.29 103 ALA A CA 1
ATOM 884 C C . ALA A 1 103 ? 9.863 -14.621 -1.682 1 94.29 103 ALA A C 1
ATOM 886 O O . ALA A 1 103 ? 9.544 -13.456 -1.434 1 94.29 103 ALA A O 1
ATOM 887 N N . SER A 1 104 ? 9.031 -15.669 -1.654 1 94.83 104 SER A N 1
ATOM 888 C CA . SER A 1 104 ? 7.631 -15.448 -1.307 1 94.83 104 SER A CA 1
ATOM 889 C C . SER A 1 104 ? 7.491 -14.908 0.112 1 94.83 104 SER A C 1
ATOM 891 O O . SER A 1 104 ? 6.707 -13.99 0.359 1 94.83 104 SER A O 1
ATOM 893 N N . GLU A 1 105 ? 8.262 -15.442 1.005 1 94.26 105 GLU A N 1
ATOM 894 C CA . GLU A 1 105 ? 8.233 -14.984 2.391 1 94.26 105 GLU A CA 1
ATOM 895 C C . GLU A 1 105 ? 8.629 -13.514 2.495 1 94.26 105 GLU A C 1
ATOM 897 O O . GLU A 1 105 ? 7.977 -12.739 3.198 1 94.26 105 GLU A O 1
ATOM 902 N N . ALA A 1 106 ? 9.662 -13.146 1.795 1 93.98 106 ALA A N 1
ATOM 903 C CA . ALA A 1 106 ? 10.112 -11.756 1.795 1 93.98 106 ALA A CA 1
ATOM 904 C C . ALA A 1 106 ? 9.022 -10.828 1.266 1 93.98 106 ALA A C 1
ATOM 906 O O . ALA A 1 106 ? 8.818 -9.734 1.798 1 93.98 106 ALA A O 1
ATOM 907 N N . MET A 1 107 ? 8.29 -11.27 0.278 1 94.23 107 MET A N 1
ATOM 908 C CA . MET A 1 107 ? 7.255 -10.453 -0.35 1 94.23 107 MET A CA 1
ATOM 909 C C . MET A 1 107 ? 6.033 -10.334 0.554 1 94.23 107 MET A C 1
ATOM 911 O O . MET A 1 107 ? 5.374 -9.293 0.58 1 94.23 107 MET A O 1
ATOM 915 N N . PHE A 1 108 ? 5.762 -11.376 1.334 1 94.04 108 PHE A N 1
ATOM 916 C CA . PHE A 1 108 ? 4.622 -11.351 2.242 1 94.04 108 PHE A CA 1
ATOM 917 C C . PHE A 1 108 ? 4.944 -10.545 3.495 1 94.04 108 PHE A C 1
ATOM 919 O O . PHE A 1 108 ? 4.046 -9.987 4.129 1 94.04 108 PHE A O 1
ATOM 926 N N . GLU A 1 109 ? 6.235 -10.387 3.817 1 95.11 109 GLU A N 1
ATOM 927 C CA . GLU A 1 109 ? 6.64 -9.746 5.064 1 95.11 109 GLU A CA 1
ATOM 928 C C . GLU A 1 109 ? 6.841 -8.245 4.874 1 95.11 109 GLU A C 1
ATOM 930 O O . GLU A 1 109 ? 6.916 -7.495 5.849 1 95.11 109 GLU A O 1
ATOM 935 N N . ILE A 1 110 ? 6.879 -7.779 3.66 1 95.08 110 ILE A N 1
ATOM 936 C CA . ILE A 1 110 ? 7.301 -6.415 3.361 1 95.08 110 ILE A CA 1
ATOM 937 C C . ILE A 1 110 ? 6.34 -5.423 4.012 1 95.08 110 ILE A C 1
ATOM 939 O O . ILE A 1 110 ? 6.77 -4.44 4.62 1 95.08 110 ILE A O 1
ATOM 943 N N . LYS A 1 111 ? 5.061 -5.677 3.895 1 93.93 111 LYS A N 1
ATOM 944 C CA . LYS A 1 111 ? 4.073 -4.767 4.468 1 93.93 111 LYS A CA 1
ATOM 945 C C . LYS A 1 111 ? 4.262 -4.631 5.976 1 93.93 111 LYS A C 1
ATOM 947 O O . LYS A 1 111 ? 4.219 -3.523 6.515 1 93.93 111 LYS A O 1
ATOM 952 N N . GLY A 1 112 ? 4.47 -5.751 6.651 1 96.1 112 GLY A N 1
ATOM 953 C CA . GLY A 1 112 ? 4.703 -5.735 8.086 1 96.1 112 GLY A CA 1
ATOM 954 C C . GLY A 1 112 ? 5.986 -5.023 8.474 1 96.1 112 GLY A C 1
ATOM 955 O O . GLY A 1 112 ? 6.011 -4.264 9.445 1 96.1 112 GLY A O 1
ATOM 956 N N . LYS A 1 113 ? 7.007 -5.237 7.709 1 97.27 113 LYS A N 1
ATOM 957 C CA . LYS A 1 113 ? 8.292 -4.602 7.987 1 97.27 113 LYS A CA 1
ATOM 958 C C . LYS A 1 113 ? 8.223 -3.096 7.75 1 97.27 113 LYS A C 1
ATOM 960 O O . LYS A 1 113 ? 8.821 -2.317 8.496 1 97.27 113 LYS A O 1
ATOM 965 N N . GLU A 1 114 ? 7.486 -2.681 6.717 1 96.8 114 GLU A N 1
ATOM 966 C CA . GLU A 1 114 ? 7.261 -1.257 6.488 1 96.8 114 GLU A CA 1
ATOM 967 C C . GLU A 1 114 ? 6.51 -0.622 7.654 1 96.8 114 GLU A C 1
ATOM 969 O O . GLU A 1 114 ? 6.859 0.472 8.103 1 96.8 114 GLU A O 1
ATOM 974 N N . ALA A 1 115 ? 5.467 -1.288 8.108 1 96.02 115 ALA A N 1
ATOM 975 C CA . ALA A 1 115 ? 4.68 -0.801 9.238 1 96.02 115 ALA A CA 1
ATOM 976 C C . ALA A 1 115 ? 5.547 -0.649 10.485 1 96.02 115 ALA A C 1
ATOM 978 O O . ALA A 1 115 ? 5.405 0.322 11.232 1 96.02 115 ALA A O 1
ATOM 979 N N . ASP A 1 116 ? 6.468 -1.634 10.697 1 96.99 116 ASP A N 1
ATOM 980 C CA . ASP A 1 116 ? 7.371 -1.575 11.843 1 96.99 116 ASP A CA 1
ATOM 981 C C . ASP A 1 116 ? 8.251 -0.329 11.785 1 96.99 116 ASP A C 1
ATOM 983 O O . ASP A 1 116 ? 8.459 0.338 12.8 1 96.99 116 ASP A O 1
ATOM 987 N N . ILE A 1 117 ? 8.723 -0.02 10.627 1 97.19 117 ILE A N 1
ATOM 988 C CA . ILE A 1 117 ? 9.559 1.162 10.447 1 97.19 117 ILE A CA 1
ATOM 989 C C . ILE A 1 117 ? 8.75 2.419 10.757 1 97.19 117 ILE A C 1
ATOM 991 O O . ILE A 1 117 ? 9.2 3.284 11.512 1 97.19 117 ILE A O 1
ATOM 995 N N . GLU A 1 118 ? 7.534 2.511 10.153 1 95.7 118 GLU A N 1
ATOM 996 C CA . GLU A 1 118 ? 6.694 3.685 10.367 1 95.7 118 GLU A CA 1
ATOM 997 C C . GLU A 1 118 ? 6.358 3.863 11.845 1 95.7 118 GLU A C 1
ATOM 999 O O . GLU A 1 118 ? 6.393 4.98 12.365 1 95.7 118 GLU A O 1
ATOM 1004 N N . MET A 1 119 ? 6.067 2.754 12.5 1 95.52 119 MET A N 1
ATOM 1005 C CA . MET A 1 119 ? 5.662 2.802 13.902 1 95.52 119 MET A CA 1
ATOM 1006 C C . MET A 1 119 ? 6.829 3.218 14.792 1 95.52 119 MET A C 1
ATOM 1008 O O . MET A 1 119 ? 6.625 3.778 15.87 1 95.52 119 MET A O 1
ATOM 1012 N N . LYS A 1 120 ? 8.059 2.909 14.348 1 96.79 120 LYS A N 1
ATOM 1013 C CA . LYS A 1 120 ? 9.25 3.348 15.069 1 96.79 120 LYS A CA 1
ATOM 1014 C C . LYS A 1 120 ? 9.355 4.871 15.08 1 96.79 120 LYS A C 1
ATOM 1016 O O . LYS A 1 120 ? 9.841 5.457 16.05 1 96.79 120 LYS A O 1
ATOM 1021 N N . TYR A 1 121 ? 8.843 5.533 14.043 1 97.22 121 TYR A N 1
ATOM 1022 C CA . TYR A 1 121 ? 9.006 6.977 13.909 1 97.22 121 TYR A CA 1
ATOM 1023 C C . TYR A 1 121 ? 7.775 7.714 14.422 1 97.22 121 TYR A C 1
ATOM 1025 O O . TYR A 1 121 ? 7.821 8.925 14.654 1 97.22 121 TYR A O 1
ATOM 1033 N N . TYR A 1 122 ? 6.691 6.962 14.663 1 95.62 122 TYR A N 1
ATOM 1034 C CA . TYR A 1 122 ? 5.43 7.561 15.085 1 95.62 122 TYR A CA 1
ATOM 1035 C C . TYR A 1 122 ? 5.614 8.379 16.358 1 95.62 122 TYR A C 1
ATOM 1037 O O . TYR A 1 122 ? 5.268 9.562 16.399 1 95.62 122 TYR A O 1
ATOM 1045 N N . PRO A 1 123 ? 6.254 7.883 17.433 1 96.14 123 PRO A N 1
ATOM 1046 C CA . PRO A 1 123 ? 6.432 8.686 18.645 1 96.14 123 PRO A CA 1
ATOM 1047 C C . PRO A 1 123 ? 7.333 9.899 18.422 1 96.14 123 PRO A C 1
ATOM 1049 O O . PRO A 1 123 ? 7.164 10.928 19.081 1 96.14 123 PRO A O 1
ATOM 1052 N N . LYS A 1 124 ? 8.268 9.804 17.477 1 97.51 124 LYS A N 1
ATOM 1053 C CA . LYS A 1 124 ? 9.143 10.93 17.168 1 97.51 124 LYS A CA 1
ATOM 1054 C C . LYS A 1 124 ? 8.376 12.046 16.464 1 97.51 124 LYS A C 1
ATOM 1056 O O . LYS A 1 124 ? 8.57 13.225 16.765 1 97.51 124 LYS A O 1
ATOM 1061 N N . PHE A 1 125 ? 7.468 11.631 15.555 1 97.85 125 PHE A N 1
ATOM 1062 C CA . PHE A 1 125 ? 6.634 12.599 14.853 1 97.85 125 PHE A CA 1
ATOM 1063 C C . PHE A 1 125 ? 5.707 13.32 15.824 1 97.85 125 PHE A C 1
ATOM 1065 O O . PHE A 1 125 ? 5.442 14.514 15.668 1 97.85 125 PHE A O 1
ATOM 1072 N N . LYS A 1 126 ? 5.242 12.609 16.843 1 96.09 126 LYS A N 1
ATOM 1073 C CA . LYS A 1 126 ? 4.322 13.166 17.83 1 96.09 126 LYS A CA 1
ATOM 1074 C C . LYS A 1 126 ? 4.978 14.298 18.615 1 96.09 126 LYS A C 1
ATOM 1076 O O . LYS A 1 126 ? 4.288 15.163 19.16 1 96.09 126 LYS A O 1
ATOM 1081 N N . LYS A 1 127 ? 6.264 14.308 18.679 1 96.89 127 LYS A N 1
ATOM 1082 C CA . LYS A 1 127 ? 6.99 15.364 19.378 1 96.89 127 LYS A CA 1
ATOM 1083 C C . LYS A 1 127 ? 7.11 16.615 18.513 1 96.89 127 LYS A C 1
ATOM 1085 O O . LYS A 1 127 ? 7.236 17.726 19.032 1 96.89 127 LYS A O 1
ATOM 1090 N N . ALA A 1 128 ? 7.04 16.41 17.192 1 97.42 128 ALA A N 1
ATOM 1091 C CA . ALA A 1 128 ? 7.279 17.505 16.255 1 97.42 128 ALA A CA 1
ATOM 1092 C C . ALA A 1 128 ? 5.965 18.068 15.723 1 97.42 128 ALA A C 1
ATOM 1094 O O . ALA A 1 128 ? 5.894 19.237 15.334 1 97.42 128 ALA A O 1
ATOM 1095 N N . LEU A 1 129 ? 4.897 17.273 15.758 1 98.03 129 LEU A N 1
ATOM 1096 C CA . LEU A 1 129 ? 3.636 17.644 15.123 1 98.03 129 LEU A CA 1
ATOM 1097 C C . LEU A 1 129 ? 2.496 17.638 16.136 1 98.03 129 LEU A C 1
ATOM 1099 O O . LEU A 1 129 ? 2.525 16.877 17.106 1 98.03 129 LEU A O 1
ATOM 1103 N N . THR A 1 130 ? 1.494 18.481 15.903 1 96.96 130 THR A N 1
ATOM 1104 C CA . THR A 1 130 ? 0.277 18.458 16.707 1 96.96 130 THR A CA 1
ATOM 1105 C C . THR A 1 130 ? -0.583 17.248 16.352 1 96.96 130 THR A C 1
ATOM 1107 O O . THR A 1 130 ? -0.408 16.645 15.291 1 96.96 130 THR A O 1
ATOM 1110 N N . PRO A 1 131 ? -1.48 16.882 17.191 1 96.26 131 PRO A N 1
ATOM 1111 C CA . PRO A 1 131 ? -2.384 15.775 16.871 1 96.26 131 PRO A CA 1
ATOM 1112 C C . PRO A 1 131 ? -3.122 15.979 15.55 1 96.26 131 PRO A C 1
ATOM 1114 O O . PRO A 1 131 ? -3.288 15.03 14.779 1 96.26 131 PRO A O 1
ATOM 1117 N N . LYS A 1 132 ? -3.51 17.149 15.28 1 95.17 132 LYS A N 1
ATOM 1118 C CA . LYS A 1 132 ? -4.179 17.451 14.018 1 95.17 132 LYS A CA 1
ATOM 1119 C C . LYS A 1 132 ? -3.24 17.238 12.834 1 95.17 132 LYS A C 1
ATOM 1121 O O . LYS A 1 132 ? -3.629 16.644 11.826 1 95.17 132 LYS A O 1
ATOM 1126 N N . GLN A 1 133 ? -2.027 17.694 12.955 1 97.35 133 GLN A N 1
ATOM 1127 C CA . GLN A 1 133 ? -1.044 17.536 11.889 1 97.35 133 GLN A CA 1
ATOM 1128 C C . GLN A 1 133 ? -0.73 16.062 11.644 1 97.35 133 GLN A C 1
ATOM 1130 O O . GLN A 1 133 ? -0.526 15.647 10.502 1 97.35 133 GLN A O 1
ATOM 1135 N N . MET A 1 134 ? -0.714 15.342 12.754 1 97.09 134 MET A N 1
ATOM 1136 C CA . MET A 1 134 ? -0.486 13.904 12.638 1 97.09 134 MET A CA 1
ATOM 1137 C C . MET A 1 134 ? -1.599 13.239 11.836 1 97.09 134 MET A C 1
ATOM 1139 O O . MET A 1 134 ? -1.333 12.401 10.973 1 97.09 134 MET A O 1
ATOM 1143 N N . PHE A 1 135 ? -2.776 13.632 12.133 1 96.07 135 PHE A N 1
ATOM 1144 C CA . PHE A 1 135 ? -3.943 13.128 11.42 1 96.07 135 PHE A CA 1
ATOM 1145 C C . PHE A 1 135 ? -3.881 13.502 9.944 1 96.07 135 PHE A C 1
ATOM 1147 O O . PHE A 1 135 ? -4.113 12.66 9.074 1 96.07 135 PHE A O 1
ATOM 1154 N N . MET A 1 136 ? -3.439 14.672 9.621 1 96.31 136 MET A N 1
ATOM 1155 C CA . MET A 1 136 ? -3.411 15.19 8.256 1 96.31 136 MET A CA 1
ATOM 1156 C C . MET A 1 136 ? -2.249 14.591 7.47 1 96.31 136 MET A C 1
ATOM 1158 O O . MET A 1 136 ? -2.251 14.613 6.238 1 96.31 136 MET A O 1
ATOM 1162 N N . LEU A 1 137 ? -1.273 14.12 8.195 1 97.56 137 LEU A N 1
ATOM 1163 C CA . LEU A 1 137 ? -0.075 13.617 7.531 1 97.56 137 LEU A CA 1
ATOM 1164 C C . LEU A 1 137 ? -0.419 12.47 6.586 1 97.56 137 LEU A C 1
ATOM 1166 O O . LEU A 1 137 ? -0.054 12.499 5.409 1 97.56 137 LEU A O 1
ATOM 1170 N N . LYS A 1 138 ? -1.153 11.516 7.074 1 94.68 138 LYS A N 1
ATOM 1171 C CA . LYS A 1 138 ? -1.492 10.358 6.252 1 94.68 138 LYS A CA 1
ATOM 1172 C C . LYS A 1 138 ? -2.378 10.759 5.076 1 94.68 138 LYS A C 1
ATOM 1174 O O . LYS A 1 138 ? -2.238 10.223 3.975 1 94.68 138 LYS A O 1
ATOM 1179 N N . ILE A 1 139 ? -3.228 11.67 5.29 1 94.69 139 ILE A N 1
ATOM 1180 C CA . ILE A 1 139 ? -4.087 12.191 4.232 1 94.69 139 ILE A CA 1
ATOM 1181 C C . ILE A 1 139 ? -3.236 12.89 3.174 1 94.69 139 ILE A C 1
ATOM 1183 O O . ILE A 1 139 ? -3.407 12.654 1.975 1 94.69 139 ILE A O 1
ATOM 1187 N N . ALA A 1 140 ? -2.325 13.725 3.651 1 96.84 140 ALA A N 1
ATOM 1188 C CA . ALA A 1 140 ? -1.44 14.454 2.746 1 96.84 140 ALA A CA 1
ATOM 1189 C C . ALA A 1 140 ? -0.581 13.494 1.928 1 96.84 140 ALA A C 1
ATOM 1191 O O . ALA A 1 140 ? -0.339 13.725 0.741 1 96.84 140 ALA A O 1
ATOM 1192 N N . GLU A 1 141 ? -0.085 12.438 2.591 1 95.43 141 GLU A N 1
ATOM 1193 C CA . GLU A 1 141 ? 0.714 11.442 1.885 1 95.43 141 GLU A CA 1
ATOM 1194 C C . GLU A 1 141 ? -0.08 10.801 0.75 1 95.43 141 GLU A C 1
ATOM 1196 O O . GLU A 1 141 ? 0.444 10.608 -0.349 1 95.43 141 GLU A O 1
ATOM 1201 N N . ARG A 1 142 ? -1.284 10.441 1.04 1 92.63 142 ARG A N 1
ATOM 1202 C CA . ARG A 1 142 ? -2.136 9.854 0.011 1 92.63 142 ARG A CA 1
ATOM 1203 C C . ARG A 1 142 ? -2.409 10.852 -1.109 1 92.63 142 ARG A C 1
ATOM 1205 O O . ARG A 1 142 ? -2.369 10.495 -2.289 1 92.63 142 ARG A O 1
ATOM 1212 N N . LYS A 1 143 ? -2.728 12.06 -0.749 1 93.11 143 LYS A N 1
ATOM 1213 C CA . LYS A 1 143 ? -2.952 13.113 -1.736 1 93.11 143 LYS A CA 1
ATOM 1214 C C . LYS A 1 143 ? -1.731 13.296 -2.632 1 93.11 143 LYS A C 1
ATOM 1216 O O . LYS A 1 143 ? -1.866 13.511 -3.839 1 93.11 143 LYS A O 1
ATOM 1221 N N . PHE A 1 144 ? -0.572 13.267 -2.015 1 94.2 144 PHE A N 1
ATOM 1222 C CA . PHE A 1 144 ? 0.665 13.414 -2.772 1 94.2 144 PHE A CA 1
ATOM 1223 C C . PHE A 1 144 ? 0.811 12.293 -3.794 1 94.2 144 PHE A C 1
ATOM 1225 O O . PHE A 1 144 ? 1.177 12.539 -4.945 1 94.2 144 PHE A O 1
ATOM 1232 N N . THR A 1 145 ? 0.54 11.107 -3.351 1 89.94 145 THR A N 1
ATOM 1233 C CA . THR A 1 145 ? 0.632 9.958 -4.246 1 89.94 145 THR A CA 1
ATOM 1234 C C . THR A 1 145 ? -0.337 10.105 -5.416 1 89.94 145 THR A C 1
ATOM 1236 O O . THR A 1 145 ? 0.02 9.828 -6.563 1 89.94 145 THR A O 1
ATOM 1239 N N . ASN A 1 146 ? -1.515 10.503 -5.093 1 84.43 146 ASN A N 1
ATOM 1240 C CA . ASN A 1 146 ? -2.514 10.738 -6.13 1 84.43 146 ASN A CA 1
ATOM 1241 C C . ASN A 1 146 ? -2.055 11.806 -7.118 1 84.43 146 ASN A C 1
ATOM 1243 O O . ASN A 1 146 ? -2.266 11.673 -8.325 1 84.43 146 ASN A O 1
ATOM 1247 N N . GLU A 1 147 ? -1.508 12.855 -6.589 1 85.29 147 GLU A N 1
ATOM 1248 C CA . GLU A 1 147 ? -0.988 13.922 -7.438 1 85.29 147 GLU A CA 1
ATOM 1249 C C . GLU A 1 147 ? 0.081 13.396 -8.392 1 85.29 147 GLU A C 1
ATOM 1251 O O . GLU A 1 147 ? 0.107 13.764 -9.568 1 85.29 147 GLU A O 1
ATOM 1256 N N . LEU A 1 148 ? 0.958 12.543 -7.837 1 85.28 148 LEU A N 1
ATOM 1257 C CA . LEU A 1 148 ? 2.002 11.948 -8.665 1 85.28 148 LEU A CA 1
ATOM 1258 C C . LEU A 1 148 ? 1.397 11.066 -9.752 1 85.28 148 LEU A C 1
ATOM 1260 O O . LEU A 1 148 ? 1.851 11.086 -10.898 1 85.28 148 LEU A O 1
ATOM 1264 N N . MET A 1 149 ? 0.357 10.287 -9.393 1 80.93 149 MET A N 1
ATOM 1265 C CA . MET A 1 149 ? -0.294 9.392 -10.346 1 80.93 149 MET A CA 1
ATOM 1266 C C . MET A 1 149 ? -0.978 10.184 -11.456 1 80.93 149 MET A C 1
ATOM 1268 O O . MET A 1 149 ? -0.906 9.808 -12.627 1 80.93 149 MET A O 1
ATOM 1272 N N . MET A 1 150 ? -1.633 11.218 -11.145 1 78.28 150 MET A N 1
ATOM 1273 C CA . MET A 1 150 ? -2.322 12.071 -12.109 1 78.28 150 MET A CA 1
ATOM 1274 C C . MET A 1 150 ? -1.331 12.711 -13.075 1 78.28 150 MET A C 1
ATOM 1276 O O . MET A 1 150 ? -1.591 12.789 -14.277 1 78.28 150 MET A O 1
ATOM 1280 N N . GLN A 1 151 ? -0.263 13.122 -12.533 1 78.92 151 GLN A N 1
ATOM 1281 C CA . GLN A 1 151 ? 0.771 13.71 -13.378 1 78.92 151 GLN A CA 1
ATOM 1282 C C . GLN A 1 151 ? 1.329 12.684 -14.36 1 78.92 151 GLN A C 1
ATOM 1284 O O . GLN A 1 151 ? 1.563 12.998 -15.529 1 78.92 151 GLN A O 1
ATOM 1289 N N . HIS A 1 152 ? 1.517 11.525 -13.926 1 74.85 152 HIS A N 1
ATOM 1290 C CA . HIS A 1 152 ? 2.026 10.446 -14.764 1 74.85 152 HIS A CA 1
ATOM 1291 C C . HIS A 1 152 ? 1.037 10.093 -15.87 1 74.85 152 HIS A C 1
ATOM 1293 O O . HIS A 1 152 ? 1.434 9.872 -17.016 1 74.85 152 HIS A O 1
ATOM 1299 N N . SER A 1 153 ? -0.187 9.985 -15.486 1 70.45 153 SER A N 1
ATOM 1300 C CA . SER A 1 153 ? -1.232 9.676 -16.457 1 70.45 153 SER A CA 1
ATOM 1301 C C . SER A 1 153 ? -1.322 10.753 -17.533 1 70.45 153 SER A C 1
ATOM 1303 O O . SER A 1 153 ? -1.499 10.446 -18.713 1 70.45 153 SER A O 1
ATOM 1305 N N . ARG A 1 154 ? -1.203 11.923 -17.122 1 71.7 154 ARG A N 1
ATOM 1306 C CA . ARG A 1 154 ? -1.263 13.044 -18.054 1 71.7 154 ARG A CA 1
ATOM 1307 C C . ARG A 1 154 ? -0.092 13.009 -19.03 1 71.7 154 ARG A C 1
ATOM 1309 O O . ARG A 1 154 ? -0.257 13.299 -20.216 1 71.7 154 ARG A O 1
ATOM 1316 N N . MET A 1 155 ? 0.968 12.562 -18.535 1 68.25 155 MET A N 1
ATOM 1317 C CA . MET A 1 155 ? 2.16 12.472 -19.374 1 68.25 155 MET A CA 1
ATOM 1318 C C . MET A 1 155 ? 2.029 11.337 -20.385 1 68.25 155 MET A C 1
ATOM 1320 O O . MET A 1 155 ? 2.432 11.481 -21.541 1 68.25 155 MET A O 1
ATOM 1324 N N . ARG A 1 156 ? 1.506 10.333 -19.984 1 65.27 156 ARG A N 1
ATOM 1325 C CA . ARG A 1 156 ? 1.324 9.183 -20.864 1 65.27 156 ARG A CA 1
ATOM 1326 C C . ARG A 1 156 ? 0.25 9.46 -21.91 1 65.27 156 ARG A C 1
ATOM 1328 O O . ARG A 1 156 ? 0.369 9.028 -23.059 1 65.27 156 ARG A O 1
ATOM 1335 N N . ALA A 1 157 ? -0.772 10.048 -21.492 1 64.04 157 ALA A N 1
ATOM 1336 C CA . ALA A 1 157 ? -1.83 10.399 -22.436 1 64.04 157 ALA A CA 1
ATOM 1337 C C . ALA A 1 157 ? -1.323 11.382 -23.487 1 64.04 157 ALA A C 1
ATOM 1339 O O . ALA A 1 157 ? -1.741 11.331 -24.647 1 64.04 157 ALA A O 1
ATOM 1340 N N . GLY A 1 158 ? -0.564 12.237 -23.005 1 55.73 158 GLY A N 1
ATOM 1341 C CA . GLY A 1 158 ? -0.027 13.206 -23.948 1 55.73 158 GLY A CA 1
ATOM 1342 C C . GLY A 1 158 ? 0.96 12.6 -24.928 1 55.73 158 GLY A C 1
ATOM 1343 O O . GLY A 1 158 ? 1.147 13.12 -26.03 1 55.73 158 GLY A O 1
ATOM 1344 N N . LYS A 1 159 ? 1.523 11.499 -24.533 1 56.78 159 LYS A N 1
ATOM 1345 C CA . LYS A 1 159 ? 2.47 10.869 -25.447 1 56.78 159 LYS A CA 1
ATOM 1346 C C . LYS A 1 159 ? 1.746 10.047 -26.51 1 56.78 159 LYS A C 1
ATOM 1348 O O . LYS A 1 159 ? 2.28 9.82 -27.597 1 56.78 159 LYS A O 1
ATOM 1353 N N . HIS A 1 160 ? 0.649 9.473 -26.276 1 47.64 160 HIS A N 1
ATOM 1354 C CA . HIS A 1 160 ? -0.072 8.722 -27.298 1 47.64 160 HIS A CA 1
ATOM 1355 C C . HIS A 1 160 ? -0.951 9.641 -28.139 1 47.64 160 HIS A C 1
ATOM 1357 O O . HIS A 1 160 ? -1.658 9.179 -29.038 1 47.64 160 HIS A O 1
ATOM 1363 N N . LYS A 1 161 ? -0.901 10.921 -27.926 1 39.1 161 LYS A N 1
ATOM 1364 C CA . LYS A 1 161 ? -1.485 11.77 -28.96 1 39.1 161 LYS A CA 1
ATOM 1365 C C . LYS A 1 161 ? -0.442 12.165 -30.002 1 39.1 161 LYS A C 1
ATOM 1367 O O . LYS A 1 161 ? 0.734 12.337 -29.675 1 39.1 161 LYS A O 1
ATOM 1372 N N . MET B 1 1 ? -21.593 -6.85 -25.376 1 25 1 MET B N 1
ATOM 1373 C CA . MET B 1 1 ? -22.215 -6.451 -24.117 1 25 1 MET B CA 1
ATOM 1374 C C . MET B 1 1 ? -21.225 -6.557 -22.963 1 25 1 MET B C 1
ATOM 1376 O O . MET B 1 1 ? -21.476 -6.037 -21.874 1 25 1 MET B O 1
ATOM 1380 N N . LYS B 1 2 ? -20.217 -7.579 -23.126 1 35.36 2 LYS B N 1
ATOM 1381 C CA . LYS B 1 2 ? -19.293 -7.948 -22.058 1 35.36 2 LYS B CA 1
ATOM 1382 C C . LYS B 1 2 ? -18.264 -6.848 -21.817 1 35.36 2 LYS B C 1
ATOM 1384 O O . LYS B 1 2 ? -17.734 -6.718 -20.711 1 35.36 2 LYS B O 1
ATOM 1389 N N . ARG B 1 3 ? -17.84 -6.21 -22.877 1 34.61 3 ARG B N 1
ATOM 1390 C CA . ARG B 1 3 ? -16.808 -5.178 -22.868 1 34.61 3 ARG B CA 1
ATOM 1391 C C . ARG B 1 3 ? -17.281 -3.937 -22.12 1 34.61 3 ARG B C 1
ATOM 1393 O O . ARG B 1 3 ? -16.482 -3.249 -21.481 1 34.61 3 ARG B O 1
ATOM 1400 N N . LEU B 1 4 ? -18.485 -3.613 -22.293 1 34.89 4 LEU B N 1
ATOM 1401 C CA . LEU B 1 4 ? -19.085 -2.415 -21.716 1 34.89 4 LEU B CA 1
ATOM 1402 C C . LEU B 1 4 ? -19.193 -2.538 -20.2 1 34.89 4 LEU B C 1
ATOM 1404 O O . LEU B 1 4 ? -19.065 -1.544 -19.481 1 34.89 4 LEU B O 1
ATOM 1408 N N . THR B 1 5 ? -19.389 -3.761 -19.691 1 36.72 5 THR B N 1
ATOM 1409 C CA . THR B 1 5 ? -19.652 -3.981 -18.273 1 36.72 5 THR B CA 1
ATOM 1410 C C . THR B 1 5 ? -18.379 -3.8 -17.452 1 36.72 5 THR B C 1
ATOM 1412 O O . THR B 1 5 ? -18.438 -3.416 -16.282 1 36.72 5 THR B O 1
ATOM 1415 N N . LEU B 1 6 ? -17.291 -4.066 -18.061 1 35.09 6 LEU B N 1
ATOM 1416 C CA . LEU B 1 6 ? -16.023 -3.964 -17.346 1 35.09 6 LEU B CA 1
ATOM 1417 C C . LEU B 1 6 ? -15.67 -2.506 -17.071 1 35.09 6 LEU B C 1
ATOM 1419 O O . LEU B 1 6 ? -15.12 -2.184 -16.015 1 35.09 6 LEU B O 1
ATOM 1423 N N . ILE B 1 7 ? -15.992 -1.709 -17.935 1 36.69 7 ILE B N 1
ATOM 1424 C CA . ILE B 1 7 ? -15.707 -0.28 -17.866 1 36.69 7 ILE B CA 1
ATOM 1425 C C . ILE B 1 7 ? -16.442 0.336 -16.677 1 36.69 7 ILE B C 1
ATOM 1427 O O . ILE B 1 7 ? -15.869 1.134 -15.931 1 36.69 7 ILE B O 1
ATOM 1431 N N . SER B 1 8 ? -17.593 -0.051 -16.388 1 36.44 8 SER B N 1
ATOM 1432 C CA . SER B 1 8 ? -18.414 0.503 -15.317 1 36.44 8 SER B CA 1
ATOM 1433 C C . SER B 1 8 ? -17.91 0.061 -13.948 1 36.44 8 SER B C 1
ATOM 1435 O O . SER B 1 8 ? -18.07 0.78 -12.96 1 36.44 8 SER B O 1
ATOM 1437 N N . LEU B 1 9 ? -17.32 -1.036 -13.887 1 34.34 9 LEU B N 1
ATOM 1438 C CA . LEU B 1 9 ? -16.887 -1.605 -12.616 1 34.34 9 LEU B CA 1
ATOM 1439 C C . LEU B 1 9 ? -15.632 -0.903 -12.106 1 34.34 9 LEU B C 1
ATOM 1441 O O . LEU B 1 9 ? -15.517 -0.618 -10.912 1 34.34 9 LEU B O 1
ATOM 1445 N N . ILE B 1 10 ? -14.724 -0.624 -12.886 1 36.73 10 ILE B N 1
ATOM 1446 C CA . ILE B 1 10 ? -13.462 0.018 -12.532 1 36.73 10 ILE B CA 1
ATOM 1447 C C . ILE B 1 10 ? -13.726 1.444 -12.055 1 36.73 10 ILE B C 1
ATOM 1449 O O . ILE B 1 10 ? -13.081 1.921 -11.118 1 36.73 10 ILE B O 1
ATOM 1453 N N . LEU B 1 11 ? -14.63 2.013 -12.51 1 36.16 11 LEU B N 1
ATOM 1454 C CA . LEU B 1 11 ? -15.018 3.348 -12.068 1 36.16 11 LEU B CA 1
ATOM 1455 C C . LEU B 1 11 ? -15.409 3.341 -10.594 1 36.16 11 LEU B C 1
ATOM 1457 O O . LEU B 1 11 ? -15.093 4.279 -9.859 1 36.16 11 LEU B O 1
ATOM 1461 N N . ALA B 1 12 ? -15.973 2.24 -10.165 1 34.42 12 ALA B N 1
ATOM 1462 C CA . ALA B 1 12 ? -16.53 2.212 -8.815 1 34.42 12 ALA B CA 1
ATOM 1463 C C . ALA B 1 12 ? -15.428 2.063 -7.77 1 34.42 12 ALA B C 1
ATOM 1465 O O . ALA B 1 12 ? -15.526 2.617 -6.673 1 34.42 12 ALA B O 1
ATOM 1466 N N . LEU B 1 13 ? -14.334 1.412 -8.017 1 34.92 13 LEU B N 1
ATOM 1467 C CA . LEU B 1 13 ? -13.313 1.159 -7.006 1 34.92 13 LEU B CA 1
ATOM 1468 C C . LEU B 1 13 ? -12.462 2.402 -6.769 1 34.92 13 LEU B C 1
ATOM 1470 O O . LEU B 1 13 ? -12.003 2.641 -5.65 1 34.92 13 LEU B O 1
ATOM 1474 N N . PHE B 1 14 ? -12.069 3.094 -7.764 1 35.4 14 PHE B N 1
ATOM 1475 C CA . PHE B 1 14 ? -11.247 4.291 -7.63 1 35.4 14 PHE B CA 1
ATOM 1476 C C . PHE B 1 14 ? -12.049 5.432 -7.015 1 35.4 14 PHE B C 1
ATOM 1478 O O . PHE B 1 14 ? -11.48 6.441 -6.594 1 35.4 14 PHE B O 1
ATOM 1485 N N . VAL B 1 15 ? -13.323 5.435 -7.199 1 34.17 15 VAL B N 1
ATOM 1486 C CA . VAL B 1 15 ? -14.136 6.497 -6.617 1 34.17 15 VAL B CA 1
ATOM 1487 C C . VAL B 1 15 ? -14.042 6.444 -5.093 1 34.17 15 VAL B C 1
ATOM 1489 O O . VAL B 1 15 ? -14.45 7.384 -4.407 1 34.17 15 VAL B O 1
ATOM 1492 N N . SER B 1 16 ? -13.603 5.27 -4.58 1 35.17 16 SER B N 1
ATOM 1493 C CA . SER B 1 16 ? -13.727 5.3 -3.126 1 35.17 16 SER B CA 1
ATOM 1494 C C . SER B 1 16 ? -12.657 6.187 -2.498 1 35.17 16 SER B C 1
ATOM 1496 O O . SER B 1 16 ? -12.834 6.689 -1.386 1 35.17 16 SER B O 1
ATOM 1498 N N . PHE B 1 17 ? -11.431 6.149 -3.086 1 36.16 17 PHE B N 1
ATOM 1499 C CA . PHE B 1 17 ? -10.516 7.038 -2.38 1 36.16 17 PHE B CA 1
ATOM 1500 C C . PHE B 1 17 ? -10.811 8.495 -2.714 1 36.16 17 PHE B C 1
ATOM 1502 O O . PHE B 1 17 ? -10.608 9.382 -1.882 1 36.16 17 PHE B O 1
ATOM 1509 N N . SER B 1 18 ? -10.943 8.793 -4 1 35.02 18 SER B N 1
ATOM 1510 C CA . SER B 1 18 ? -11.077 10.202 -4.357 1 35.02 18 SER B CA 1
ATOM 1511 C C . SER B 1 18 ? -12.464 10.731 -4.005 1 35.02 18 SER B C 1
ATOM 1513 O O . SER B 1 18 ? -12.82 11.85 -4.38 1 35.02 18 SER B O 1
ATOM 1515 N N . SER B 1 19 ? -13.441 9.824 -3.891 1 36.99 19 SER B N 1
ATOM 1516 C CA . SER B 1 19 ? -14.79 10.371 -3.991 1 36.99 19 SER B CA 1
ATOM 1517 C C . SER B 1 19 ? -15.105 11.282 -2.809 1 36.99 19 SER B C 1
ATOM 1519 O O . SER B 1 19 ? -16.265 11.414 -2.414 1 36.99 19 SER B O 1
ATOM 1521 N N . TYR B 1 20 ? -14.115 11.602 -2.039 1 35.54 20 TYR B N 1
ATOM 1522 C CA . TYR B 1 20 ? -14.737 12.455 -1.031 1 35.54 20 TYR B CA 1
ATOM 1523 C C . TYR B 1 20 ? -15.323 13.71 -1.666 1 35.54 20 TYR B C 1
ATOM 1525 O O . TYR B 1 20 ? -16.091 14.434 -1.028 1 35.54 20 TYR B O 1
ATOM 1533 N N . ALA B 1 21 ? -14.548 14.311 -2.644 1 34.47 21 ALA B N 1
ATOM 1534 C CA . ALA B 1 21 ? -15.125 15.599 -3.021 1 34.47 21 ALA B CA 1
ATOM 1535 C C . ALA B 1 21 ? -16.378 15.41 -3.872 1 34.47 21 ALA B C 1
ATOM 1537 O O . ALA B 1 21 ? -16.768 16.309 -4.621 1 34.47 21 ALA B O 1
ATOM 1538 N N . GLN B 1 22 ? -16.69 14.209 -4.328 1 35.21 22 GLN B N 1
ATOM 1539 C CA . GLN B 1 22 ? -17.885 14.306 -5.16 1 35.21 22 GLN B CA 1
ATOM 1540 C C . GLN B 1 22 ? -19.059 14.88 -4.372 1 35.21 22 GLN B C 1
ATOM 1542 O O . GLN B 1 22 ? -19.199 14.616 -3.176 1 35.21 22 GLN B O 1
ATOM 1547 N N . GLN B 1 23 ? -19.644 16.014 -4.844 1 32.47 23 GLN B N 1
ATOM 1548 C CA . GLN B 1 23 ? -20.907 16.591 -4.397 1 32.47 23 GLN B CA 1
ATOM 1549 C C . GLN B 1 23 ? -21.913 15.501 -4.037 1 32.47 23 GLN B C 1
ATOM 1551 O O . GLN B 1 23 ? -21.998 14.477 -4.719 1 32.47 23 GLN B O 1
ATOM 1556 N N . PRO B 1 24 ? -22.56 15.529 -2.829 1 35.9 24 PRO B N 1
ATOM 1557 C CA . PRO B 1 24 ? -23.614 14.64 -2.335 1 35.9 24 PRO B CA 1
ATOM 1558 C C . PRO B 1 24 ? -24.564 14.18 -3.439 1 35.9 24 PRO B C 1
ATOM 1560 O O . PRO B 1 24 ? -25.368 13.269 -3.226 1 35.9 24 PRO B O 1
ATOM 1563 N N . GLY B 1 25 ? -24.856 14.996 -4.477 1 35.11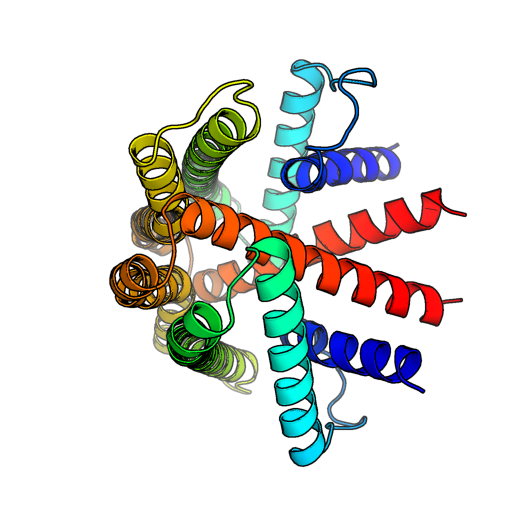 25 GLY B N 1
ATOM 1564 C CA . GLY B 1 25 ? -26.048 14.751 -5.273 1 35.11 25 GLY B CA 1
ATOM 1565 C C . GLY B 1 25 ? -25.938 13.516 -6.148 1 35.11 25 GLY B C 1
ATOM 1566 O O . GLY B 1 25 ? -26.927 13.077 -6.739 1 35.11 25 GLY B O 1
ATOM 1567 N N . GLU B 1 26 ? -24.937 13.432 -7.109 1 39.62 26 GLU B N 1
ATOM 1568 C CA . GLU B 1 26 ? -25.19 12.469 -8.177 1 39.62 26 GLU B CA 1
ATOM 1569 C C . GLU B 1 26 ? -25.213 11.041 -7.64 1 39.62 26 GLU B C 1
ATOM 1571 O O . GLU B 1 26 ? -24.772 10.788 -6.517 1 39.62 26 GLU B O 1
ATOM 1576 N N . ARG B 1 27 ? -25.229 9.711 -8.606 1 39.42 27 ARG B N 1
ATOM 1577 C CA . ARG B 1 27 ? -25.891 8.412 -8.532 1 39.42 27 ARG B CA 1
ATOM 1578 C C . ARG B 1 27 ? -25.188 7.496 -7.536 1 39.42 27 ARG B C 1
ATOM 1580 O O . ARG B 1 27 ? -24.077 7.027 -7.792 1 39.42 27 ARG B O 1
ATOM 1587 N N . ARG B 1 28 ? -25.344 7.61 -6.228 1 44.2 28 ARG B N 1
ATOM 1588 C CA . ARG B 1 28 ? -25.166 6.507 -5.29 1 44.2 28 ARG B CA 1
ATOM 1589 C C . ARG B 1 28 ? -25.453 5.167 -5.96 1 44.2 28 ARG B C 1
ATOM 1591 O O . ARG B 1 28 ? -26.584 4.904 -6.375 1 44.2 28 ARG B O 1
ATOM 1598 N N . GLN B 1 29 ? -24.549 4.629 -6.648 1 49.18 29 GLN B N 1
ATOM 1599 C CA . GLN B 1 29 ? -24.868 3.281 -7.106 1 49.18 29 GLN B CA 1
ATOM 1600 C C . GLN B 1 29 ? -25.665 2.516 -6.052 1 49.18 29 GLN B C 1
ATOM 1602 O O . GLN B 1 29 ? -25.312 2.526 -4.871 1 49.18 29 GLN B O 1
ATOM 1607 N N . ARG B 1 30 ? -26.948 2.198 -6.315 1 57.63 30 ARG B N 1
ATOM 1608 C CA . ARG B 1 30 ? -27.819 1.38 -5.479 1 57.63 30 ARG B CA 1
ATOM 1609 C C . ARG B 1 30 ? -27.042 0.24 -4.829 1 57.63 30 ARG B C 1
ATOM 1611 O O . ARG B 1 30 ? -26.072 -0.262 -5.402 1 57.63 30 ARG B O 1
ATOM 1618 N N . PRO B 1 31 ? -27.198 0.094 -3.517 1 60.85 31 PRO B N 1
ATOM 1619 C CA . PRO B 1 31 ? -26.552 -1.009 -2.802 1 60.85 31 PRO B CA 1
ATOM 1620 C C . PRO B 1 31 ? -26.485 -2.29 -3.63 1 60.85 31 PRO B C 1
ATOM 1622 O O . PRO B 1 31 ? -25.476 -2.999 -3.597 1 60.85 31 PRO B O 1
ATOM 1625 N N . VAL B 1 32 ? -27.597 -2.599 -4.333 1 60 32 VAL B N 1
ATOM 1626 C CA . VAL B 1 32 ? -27.63 -3.81 -5.147 1 60 32 VAL B CA 1
ATOM 1627 C C . VAL B 1 32 ? -26.588 -3.713 -6.259 1 60 32 VAL B C 1
ATOM 1629 O O . VAL B 1 32 ? -25.883 -4.684 -6.543 1 60 32 VAL B O 1
ATOM 1632 N N . GLU B 1 33 ? -26.41 -2.568 -6.669 1 73.47 33 GLU B N 1
ATOM 1633 C CA . GLU B 1 33 ? -25.468 -2.355 -7.764 1 73.47 33 GLU B CA 1
ATOM 1634 C C . GLU B 1 33 ? -24.025 -2.494 -7.285 1 73.47 33 GLU B C 1
ATOM 1636 O O . GLU B 1 33 ? -23.195 -3.1 -7.965 1 73.47 33 GLU B O 1
ATOM 1641 N N . ARG B 1 34 ? -23.862 -2.2 -6.005 1 78.37 34 ARG B N 1
ATOM 1642 C CA . ARG B 1 34 ? -22.52 -2.3 -5.442 1 78.37 34 ARG B CA 1
ATOM 1643 C C . ARG B 1 34 ? -22.143 -3.754 -5.179 1 78.37 34 ARG B C 1
ATOM 1645 O O . ARG B 1 34 ? -21.012 -4.166 -5.446 1 78.37 34 ARG B O 1
ATOM 1652 N N . LYS B 1 35 ? -23.202 -4.409 -4.66 1 83.5 35 LYS B N 1
ATOM 1653 C CA . LYS B 1 35 ? -22.966 -5.822 -4.375 1 83.5 35 LYS B CA 1
ATOM 1654 C C . LYS B 1 35 ? -22.639 -6.592 -5.651 1 83.5 35 LYS B C 1
ATOM 1656 O O . LYS B 1 35 ? -21.76 -7.456 -5.653 1 83.5 35 LYS B O 1
ATOM 1661 N N . GLU B 1 36 ? -23.377 -6.346 -6.674 1 84.99 36 GLU B N 1
ATOM 1662 C CA . GLU B 1 36 ? -23.144 -7.002 -7.957 1 84.99 36 GLU B CA 1
ATOM 1663 C C . GLU B 1 36 ? -21.778 -6.631 -8.526 1 84.99 36 GLU B C 1
ATOM 1665 O O . GLU B 1 36 ? -21.08 -7.481 -9.083 1 84.99 36 GLU B O 1
ATOM 1670 N N . TRP B 1 37 ? -21.481 -5.402 -8.337 1 84.43 37 TRP B N 1
ATOM 1671 C CA . TRP B 1 37 ? -20.181 -4.937 -8.809 1 84.43 37 TRP B CA 1
ATOM 1672 C C . TRP B 1 37 ? -19.049 -5.66 -8.088 1 84.43 37 TRP B C 1
ATOM 1674 O O . TRP B 1 37 ? -18.086 -6.104 -8.718 1 84.43 37 TRP B O 1
ATOM 1684 N N . PHE B 1 38 ? -19.164 -5.874 -6.835 1 86.49 38 PHE B N 1
ATOM 1685 C CA . PHE B 1 38 ? -18.149 -6.554 -6.039 1 86.49 38 PHE B CA 1
ATOM 1686 C C . PHE B 1 38 ? -18.024 -8.015 -6.457 1 86.49 38 PHE B C 1
ATOM 1688 O O . PHE B 1 38 ? -16.92 -8.563 -6.492 1 86.49 38 PHE B O 1
ATOM 1695 N N . LYS B 1 39 ? -19.154 -8.577 -6.714 1 90.22 39 LYS B N 1
ATOM 1696 C CA . LYS B 1 39 ? -19.148 -9.969 -7.155 1 90.22 39 LYS B CA 1
ATOM 1697 C C . LYS B 1 39 ? -18.433 -10.118 -8.495 1 90.22 39 LYS B C 1
ATOM 1699 O O . LYS B 1 39 ? -17.652 -11.052 -8.688 1 90.22 39 LYS B O 1
ATOM 1704 N N . GLU B 1 40 ? -18.673 -9.214 -9.363 1 90.24 40 GLU B N 1
ATOM 1705 C CA . GLU B 1 40 ? -18.025 -9.228 -10.671 1 90.24 40 GLU B CA 1
ATOM 1706 C C . GLU B 1 40 ? -16.519 -9.013 -10.543 1 90.24 40 GLU B C 1
ATOM 1708 O O . GLU B 1 40 ? -15.732 -9.685 -11.212 1 90.24 40 GLU B O 1
ATOM 1713 N N . LEU B 1 41 ? -16.171 -8.111 -9.696 1 92.16 41 LEU B N 1
ATOM 1714 C CA . LEU B 1 41 ? -14.757 -7.83 -9.476 1 92.16 41 LEU B CA 1
ATOM 1715 C C . LEU B 1 41 ? -14.044 -9.046 -8.895 1 92.16 41 LEU B C 1
ATOM 1717 O O . LEU B 1 41 ? -12.92 -9.362 -9.292 1 92.16 41 LEU B O 1
ATOM 1721 N N . ARG B 1 42 ? -14.709 -9.687 -7.99 1 94.43 42 ARG B N 1
ATOM 1722 C CA . ARG B 1 42 ? -14.148 -10.887 -7.377 1 94.43 42 ARG B CA 1
ATOM 1723 C C . ARG B 1 42 ? -13.931 -11.982 -8.416 1 94.43 42 ARG B C 1
ATOM 1725 O O . ARG B 1 42 ? -12.882 -12.631 -8.433 1 94.43 42 ARG B O 1
ATOM 1732 N N . GLN B 1 43 ? -14.932 -12.209 -9.258 1 95.3 43 GLN B N 1
ATOM 1733 C CA . GLN B 1 43 ? -14.824 -13.233 -10.293 1 95.3 43 GLN B CA 1
ATOM 1734 C C . GLN B 1 43 ? -13.715 -12.896 -11.286 1 95.3 43 GLN B C 1
ATOM 1736 O O . GLN B 1 43 ? -12.98 -13.782 -11.728 1 95.3 43 GLN B O 1
ATOM 1741 N N . TYR B 1 44 ? -13.712 -11.644 -11.63 1 94.69 44 TYR B N 1
ATOM 1742 C CA . TYR B 1 44 ? -12.645 -11.186 -12.514 1 94.69 44 TYR B CA 1
ATOM 1743 C C . TYR B 1 44 ? -11.276 -11.462 -11.904 1 94.69 44 TYR B C 1
ATOM 1745 O O . TYR B 1 44 ? -10.362 -11.916 -12.597 1 94.69 44 TYR B O 1
ATOM 1753 N N . LYS B 1 45 ? -11.133 -11.202 -10.666 1 96.44 45 LYS B N 1
ATOM 1754 C CA . LYS B 1 45 ? -9.865 -11.442 -9.983 1 96.44 45 LYS B CA 1
ATOM 1755 C C . LYS B 1 45 ? -9.546 -12.933 -9.924 1 96.44 45 LYS B C 1
ATOM 1757 O O . LYS B 1 45 ? -8.402 -13.337 -10.142 1 96.44 45 LYS B O 1
ATOM 1762 N N . HIS B 1 46 ? -10.552 -13.754 -9.654 1 97.91 46 HIS B N 1
ATOM 1763 C CA . HIS B 1 46 ? -10.356 -15.199 -9.62 1 97.91 46 HIS B CA 1
ATOM 1764 C C . HIS B 1 46 ? -9.834 -15.716 -10.957 1 97.91 46 HIS B C 1
ATOM 1766 O O . HIS B 1 46 ? -8.881 -16.497 -10.996 1 97.91 46 HIS B O 1
ATOM 1772 N N . ASP B 1 47 ? -10.49 -15.239 -12.013 1 97.51 47 ASP B N 1
ATOM 1773 C CA . ASP B 1 47 ? -10.074 -15.652 -13.35 1 97.51 47 ASP B CA 1
ATOM 1774 C C . ASP B 1 47 ? -8.635 -15.227 -13.633 1 97.51 4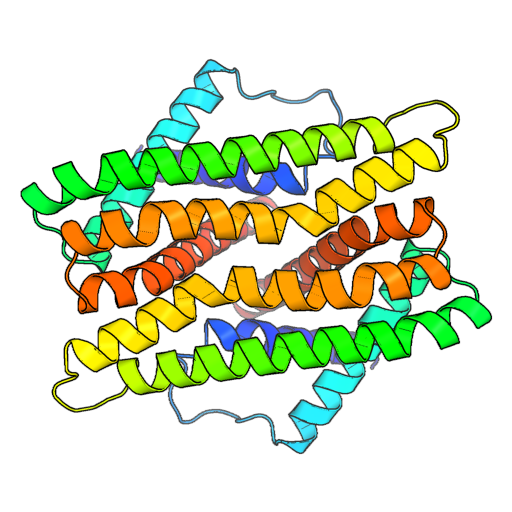7 ASP B C 1
ATOM 1776 O O . ASP B 1 47 ? -7.851 -16.001 -14.186 1 97.51 47 ASP B O 1
ATOM 1780 N N . PHE B 1 48 ? -8.356 -14.009 -13.263 1 97.29 48 PHE B N 1
ATOM 1781 C CA . PHE B 1 48 ? -7.023 -13.454 -13.471 1 97.29 48 PHE B CA 1
ATOM 1782 C C . PHE B 1 48 ? -5.976 -14.265 -12.717 1 97.29 48 PHE B C 1
ATOM 1784 O O . PHE B 1 48 ? -4.968 -14.678 -13.295 1 97.29 48 PHE B O 1
ATOM 1791 N N . LEU B 1 49 ? -6.22 -14.528 -11.403 1 98.24 49 LEU B N 1
ATOM 1792 C CA . LEU B 1 49 ? -5.274 -15.267 -10.574 1 98.24 49 LEU B CA 1
ATOM 1793 C C . LEU B 1 49 ? -5.137 -16.707 -11.058 1 98.24 49 LEU B C 1
ATOM 1795 O O . LEU B 1 49 ? -4.04 -17.271 -11.038 1 98.24 49 LEU B O 1
ATOM 1799 N N . THR B 1 50 ? -6.275 -17.327 -11.47 1 98.69 50 THR B N 1
ATOM 1800 C CA . THR B 1 50 ? -6.24 -18.686 -11.999 1 98.69 50 THR B CA 1
ATOM 1801 C C . THR B 1 50 ? -5.306 -18.775 -13.202 1 98.69 50 THR B C 1
ATOM 1803 O O . THR B 1 50 ? -4.49 -19.694 -13.296 1 98.69 50 THR B O 1
ATOM 1806 N N . LYS B 1 51 ? -5.426 -17.786 -14.077 1 98.16 51 LYS B N 1
ATOM 1807 C CA . LYS B 1 51 ? -4.597 -17.754 -15.278 1 98.16 51 LYS B CA 1
ATOM 1808 C C . LYS B 1 51 ? -3.131 -17.511 -14.929 1 98.16 51 LYS B C 1
ATOM 1810 O O . LYS B 1 51 ? -2.249 -18.238 -15.39 1 98.16 51 LYS B O 1
ATOM 1815 N N . GLU B 1 52 ? -2.838 -16.57 -14.118 1 97.62 52 GLU B N 1
ATOM 1816 C CA . GLU B 1 52 ? -1.471 -16.171 -13.798 1 97.62 52 GLU B CA 1
ATOM 1817 C C . GLU B 1 52 ? -0.75 -17.257 -13.004 1 97.62 52 GLU B C 1
ATOM 1819 O O . GLU B 1 52 ? 0.457 -17.449 -13.159 1 97.62 52 GLU B O 1
ATOM 1824 N N . LEU B 1 53 ? -1.502 -17.988 -12.159 1 98.25 53 LEU B N 1
ATOM 1825 C CA . LEU B 1 53 ? -0.909 -18.974 -11.263 1 98.25 53 LEU B CA 1
ATOM 1826 C C . LEU B 1 53 ? -1.068 -20.384 -11.823 1 98.25 53 LEU B C 1
ATOM 1828 O O . LEU B 1 53 ? -0.521 -21.341 -11.272 1 98.25 53 LEU B O 1
ATOM 1832 N N . LYS B 1 54 ? -1.85 -20.476 -12.903 1 98.16 54 LYS B N 1
ATOM 1833 C CA . LYS B 1 54 ? -2.128 -21.776 -13.506 1 98.16 54 LYS B CA 1
ATOM 1834 C C . LYS B 1 54 ? -2.719 -22.742 -12.483 1 98.16 54 LYS B C 1
ATOM 1836 O O . LYS B 1 54 ? -2.234 -23.864 -12.327 1 98.16 54 LYS B O 1
ATOM 1841 N N . LEU B 1 55 ? -3.728 -22.335 -11.845 1 98.61 55 LEU B N 1
ATOM 1842 C CA . LEU B 1 55 ? -4.344 -23.108 -10.772 1 98.61 55 LEU B CA 1
ATOM 1843 C C . LEU B 1 55 ? -5.194 -24.241 -11.336 1 98.61 55 LEU B C 1
ATOM 1845 O O . LEU B 1 55 ? -5.894 -24.059 -12.335 1 98.61 55 LEU B O 1
ATOM 1849 N N . THR B 1 56 ? -5.096 -25.411 -10.734 1 98.12 56 THR B N 1
ATOM 1850 C CA . THR B 1 56 ? -6.016 -26.501 -11.038 1 98.12 56 THR B CA 1
ATOM 1851 C C . THR B 1 56 ? -7.375 -26.26 -10.387 1 98.12 56 THR B C 1
ATOM 1853 O O . THR B 1 56 ? -7.511 -25.385 -9.528 1 98.12 56 THR B O 1
ATOM 1856 N N . LYS B 1 57 ? -8.359 -26.975 -10.794 1 97.59 57 LYS B N 1
ATOM 1857 C CA . LYS B 1 57 ? -9.689 -26.864 -10.202 1 97.59 57 LYS B CA 1
ATOM 1858 C C . LYS B 1 57 ? -9.651 -27.155 -8.704 1 97.59 57 LYS B C 1
ATOM 1860 O O . LYS B 1 57 ? -10.329 -26.49 -7.919 1 97.59 57 LYS B O 1
ATOM 1865 N N . GLU B 1 58 ? -8.86 -28.171 -8.348 1 97.7 58 GLU B N 1
ATOM 1866 C CA . GLU B 1 58 ? -8.716 -28.536 -6.942 1 97.7 58 GLU B CA 1
ATOM 1867 C C . GLU B 1 58 ? -8.086 -27.401 -6.139 1 97.7 58 GLU B C 1
ATOM 1869 O O . GLU B 1 58 ? -8.522 -27.105 -5.025 1 97.7 58 GLU B O 1
ATOM 1874 N N . GLN B 1 59 ? -7.103 -26.773 -6.688 1 98.17 59 GLN B N 1
ATOM 1875 C CA . GLN B 1 59 ? -6.449 -25.644 -6.036 1 98.17 59 GLN B CA 1
ATOM 1876 C C . GLN B 1 59 ? -7.403 -24.461 -5.896 1 98.17 59 GLN B C 1
ATOM 1878 O O . GLN B 1 59 ? -7.422 -23.791 -4.862 1 98.17 59 GLN B O 1
ATOM 1883 N N . GLN B 1 60 ? -8.183 -24.188 -6.891 1 98.21 60 GLN B N 1
ATOM 1884 C CA . GLN B 1 60 ? -9.15 -23.097 -6.843 1 98.21 60 GLN B CA 1
ATOM 1885 C C . GLN B 1 60 ? -10.128 -23.279 -5.686 1 98.21 60 GLN B C 1
ATOM 1887 O O . GLN B 1 60 ? -10.387 -22.339 -4.931 1 98.21 60 GLN B O 1
ATOM 1892 N N . GLU B 1 61 ? -10.607 -24.416 -5.58 1 97.66 61 GLU B N 1
ATOM 1893 C CA . GLU B 1 61 ? -11.614 -24.726 -4.569 1 97.66 61 GLU B CA 1
ATOM 1894 C C . GLU B 1 61 ? -11.042 -24.591 -3.161 1 97.66 61 GLU B C 1
ATOM 1896 O O . GLU B 1 61 ? -11.757 -24.221 -2.228 1 97.66 61 GLU B O 1
ATOM 1901 N N . SER B 1 62 ? -9.78 -24.885 -3.01 1 97.55 62 SER B N 1
ATOM 1902 C CA . SER B 1 62 ? -9.148 -24.819 -1.697 1 97.55 62 SER B CA 1
ATOM 1903 C C . SER B 1 62 ? -8.594 -23.425 -1.419 1 97.55 62 SER B C 1
ATOM 1905 O O . SER B 1 62 ? -8.568 -22.98 -0.27 1 97.55 62 SER B O 1
ATOM 1907 N N . PHE B 1 63 ? -8.176 -22.727 -2.414 1 98.37 63 PHE B N 1
ATOM 1908 C CA . PHE B 1 63 ? -7.438 -21.477 -2.276 1 98.37 63 PHE B CA 1
ATOM 1909 C C . PHE B 1 63 ? -8.391 -20.289 -2.222 1 98.37 63 PHE B C 1
ATOM 1911 O O . PHE B 1 63 ? -8.264 -19.423 -1.353 1 98.37 63 PHE B O 1
ATOM 1918 N N . PHE B 1 64 ? -9.429 -20.207 -3.025 1 98.22 64 PHE B N 1
ATOM 1919 C CA . PHE B 1 64 ? -10.188 -18.978 -3.221 1 98.22 64 PHE B CA 1
ATOM 1920 C C . PHE B 1 64 ? -11.072 -18.689 -2.013 1 98.22 64 PHE B C 1
ATOM 1922 O O . PHE B 1 64 ? -11.229 -17.533 -1.615 1 98.22 64 PHE B O 1
ATOM 1929 N N . PRO B 1 65 ? -11.708 -19.717 -1.372 1 98.19 65 PRO B N 1
ATOM 1930 C CA . PRO B 1 65 ? -12.454 -19.41 -0.15 1 98.19 65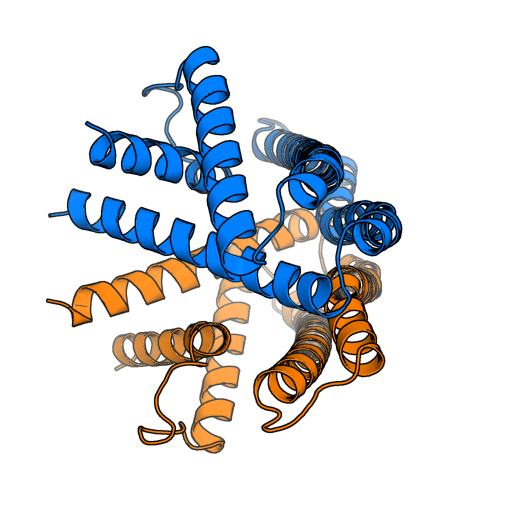 PRO B CA 1
ATOM 1931 C C . PRO B 1 65 ? -11.59 -18.743 0.918 1 98.19 65 PRO B C 1
ATOM 1933 O O . PRO B 1 65 ? -12.035 -17.801 1.578 1 98.19 65 PRO B O 1
ATOM 1936 N N . LEU B 1 66 ? -10.323 -19.174 1.057 1 98.45 66 LEU B N 1
ATOM 1937 C CA . LEU B 1 66 ? -9.386 -18.57 1.999 1 98.45 66 LEU B CA 1
ATOM 1938 C C . LEU B 1 66 ? -8.988 -17.169 1.548 1 98.45 66 LEU B C 1
ATOM 1940 O O . LEU B 1 66 ? -8.934 -16.243 2.36 1 98.45 66 LEU B O 1
ATOM 1944 N N . TYR B 1 67 ? -8.784 -17.047 0.303 1 98.08 67 TYR B N 1
ATOM 1945 C CA . TYR B 1 67 ? -8.388 -15.774 -0.288 1 98.08 67 TYR B CA 1
ATOM 1946 C C . TYR B 1 67 ? -9.491 -14.734 -0.133 1 98.08 67 TYR B C 1
ATOM 1948 O O . TYR B 1 67 ? -9.225 -13.587 0.235 1 98.08 67 TYR B O 1
ATOM 1956 N N . ASP B 1 68 ? -10.713 -15.169 -0.352 1 97.42 68 ASP B N 1
ATOM 1957 C CA . ASP B 1 68 ? -11.862 -14.277 -0.224 1 97.42 68 ASP B CA 1
ATOM 1958 C C . ASP B 1 68 ? -12.066 -13.847 1.227 1 97.42 68 ASP B C 1
ATOM 1960 O O . ASP B 1 68 ? -12.423 -12.699 1.495 1 97.42 68 ASP B O 1
ATOM 1964 N N . GLU B 1 69 ? -11.871 -14.793 2.094 1 98 69 GLU B N 1
ATOM 1965 C CA . GLU B 1 69 ? -11.972 -14.456 3.511 1 98 69 GLU B CA 1
ATOM 1966 C C . GLU B 1 69 ? -10.921 -13.425 3.91 1 98 69 GLU B C 1
ATOM 1968 O O . GLU B 1 69 ? -11.222 -12.468 4.626 1 98 69 GLU B O 1
ATOM 1973 N N . MET B 1 70 ? -9.704 -13.618 3.418 1 97.7 70 MET B N 1
ATOM 1974 C CA . MET B 1 70 ? -8.616 -12.68 3.68 1 97.7 70 MET B CA 1
ATOM 1975 C C . MET B 1 70 ? -8.947 -11.296 3.134 1 97.7 70 MET B C 1
ATOM 1977 O O . MET B 1 70 ? -8.838 -10.299 3.85 1 97.7 70 MET B O 1
ATOM 1981 N N . GLU B 1 71 ? -9.379 -11.27 1.933 1 96.57 71 GLU B N 1
ATOM 1982 C CA . GLU B 1 71 ? -9.697 -10 1.287 1 96.57 71 GLU B CA 1
ATOM 1983 C C . GLU B 1 71 ? -10.837 -9.285 2.006 1 96.57 71 GLU B C 1
ATOM 1985 O O . GLU B 1 71 ? -10.819 -8.061 2.145 1 96.57 71 GLU B O 1
ATOM 1990 N N . SER B 1 72 ? -11.818 -10.048 2.424 1 96.47 72 SER B N 1
ATOM 1991 C CA . SER B 1 72 ? -12.945 -9.478 3.156 1 96.47 72 SER B CA 1
ATOM 1992 C C . SER B 1 72 ? -12.495 -8.88 4.485 1 96.47 72 SER B C 1
ATOM 1994 O O . SER B 1 72 ? -12.97 -7.815 4.885 1 96.47 72 SER B O 1
ATOM 1996 N N . SER B 1 73 ? -11.585 -9.564 5.124 1 97.67 73 SER B N 1
ATOM 1997 C CA . SER B 1 73 ? -11.063 -9.069 6.394 1 97.67 73 SER B CA 1
ATOM 1998 C C . SER B 1 73 ? -10.29 -7.769 6.204 1 97.67 73 SER B C 1
ATOM 2000 O O . SER B 1 73 ? -10.442 -6.83 6.988 1 97.67 73 SER B O 1
ATOM 2002 N N . VAL B 1 74 ? -9.523 -7.739 5.189 1 96.27 74 VAL B N 1
ATOM 2003 C CA . VAL B 1 74 ? -8.751 -6.539 4.885 1 96.27 74 VAL B CA 1
ATOM 2004 C C . VAL B 1 74 ? -9.694 -5.396 4.518 1 96.27 74 VAL B C 1
ATOM 2006 O O . VAL B 1 74 ? -9.52 -4.266 4.98 1 96.27 74 VAL B O 1
ATOM 2009 N N . TYR B 1 75 ? -10.697 -5.705 3.746 1 94.85 75 TYR B N 1
ATOM 2010 C CA . TYR B 1 75 ? -11.675 -4.705 3.335 1 94.85 75 TYR B CA 1
ATOM 2011 C C . TYR B 1 75 ? -12.38 -4.102 4.545 1 94.85 75 TYR B C 1
ATOM 2013 O O . TYR B 1 75 ? -12.54 -2.883 4.634 1 94.85 75 TYR B O 1
ATOM 2021 N N . GLN B 1 76 ? -12.816 -4.949 5.428 1 96.57 76 GLN B N 1
ATOM 2022 C CA . GLN B 1 76 ? -13.516 -4.484 6.621 1 96.57 76 GLN B CA 1
ATOM 2023 C C . GLN B 1 76 ? -12.624 -3.576 7.463 1 96.57 76 GLN B C 1
ATOM 2025 O O . GLN B 1 76 ? -13.083 -2.558 7.986 1 96.57 76 GLN B O 1
ATOM 2030 N N . LEU B 1 77 ? -11.381 -3.98 7.592 1 96.36 77 LEU B N 1
ATOM 2031 C CA . LEU B 1 77 ? -10.415 -3.172 8.329 1 96.36 77 LEU B CA 1
ATOM 2032 C C . LEU B 1 77 ? -10.244 -1.803 7.681 1 96.36 77 LEU B C 1
ATOM 2034 O O . LEU B 1 77 ? -10.251 -0.78 8.369 1 96.36 77 LEU B O 1
ATOM 2038 N N . GLN B 1 78 ? -10.121 -1.744 6.367 1 94.54 78 GLN B N 1
ATOM 2039 C CA . GLN B 1 78 ? -9.961 -0.497 5.626 1 94.54 78 GLN B CA 1
ATOM 2040 C C . GLN B 1 78 ? -11.203 0.38 5.75 1 94.54 78 GLN B C 1
ATOM 2042 O O . GLN B 1 78 ? -11.095 1.599 5.906 1 94.54 78 GLN B O 1
ATOM 2047 N N . LYS B 1 79 ? -12.311 -0.236 5.651 1 94.85 79 LYS B N 1
ATOM 2048 C CA . LYS B 1 79 ? -13.573 0.483 5.793 1 94.85 79 LYS B CA 1
ATOM 2049 C C . LYS B 1 79 ? -13.678 1.145 7.163 1 94.85 79 LYS B C 1
ATOM 2051 O O . LYS B 1 79 ? -14.064 2.311 7.267 1 94.85 79 LYS B O 1
ATOM 2056 N N . GLN B 1 80 ? -13.324 0.408 8.161 1 95.28 80 GLN B N 1
ATOM 2057 C CA . GLN B 1 80 ? -13.373 0.94 9.519 1 95.28 80 GLN B CA 1
ATOM 2058 C C . GLN B 1 80 ? -12.462 2.155 9.667 1 95.28 80 GLN B C 1
ATOM 2060 O O . GLN B 1 80 ? -12.849 3.157 10.272 1 95.28 80 GLN B O 1
ATOM 2065 N N . THR B 1 81 ? -11.295 2.034 9.147 1 93.85 81 THR B N 1
ATOM 2066 C CA . THR B 1 81 ? -10.332 3.126 9.242 1 93.85 81 THR B CA 1
ATOM 2067 C C . THR B 1 81 ? -10.814 4.342 8.456 1 93.85 81 THR B C 1
ATOM 2069 O O . THR B 1 81 ? -10.696 5.477 8.923 1 93.85 81 THR B O 1
ATOM 2072 N N . ARG B 1 82 ? -11.349 4.084 7.326 1 93.26 82 ARG B N 1
ATOM 2073 C CA . ARG B 1 82 ? -11.898 5.158 6.506 1 93.26 82 ARG B CA 1
ATOM 2074 C C . ARG B 1 82 ? -13.052 5.855 7.219 1 93.26 82 ARG B C 1
ATOM 2076 O O . ARG B 1 82 ? -13.203 7.075 7.121 1 93.26 82 ARG B O 1
ATOM 2083 N N . ASP B 1 83 ? -13.886 5.08 7.862 1 93.8 83 ASP B N 1
ATOM 2084 C CA . ASP B 1 83 ? -15.005 5.64 8.614 1 93.8 83 ASP B CA 1
ATOM 2085 C C . ASP B 1 83 ? -14.512 6.559 9.728 1 93.8 83 ASP B C 1
ATOM 2087 O O . ASP B 1 83 ? -15.09 7.622 9.965 1 93.8 83 ASP B O 1
ATOM 2091 N N . ILE B 1 84 ? -13.479 6.162 10.4 1 93.07 84 ILE B N 1
ATOM 2092 C CA . ILE B 1 84 ? -12.885 6.983 11.45 1 93.07 84 ILE B CA 1
ATOM 2093 C C . ILE B 1 84 ? -12.366 8.288 10.852 1 93.07 84 ILE B C 1
ATOM 2095 O O . ILE B 1 84 ? -12.637 9.37 11.379 1 93.07 84 ILE B O 1
ATOM 2099 N N . GLU B 1 85 ? -11.683 8.184 9.775 1 92.99 85 GLU B N 1
ATOM 2100 C CA . GLU B 1 85 ? -11.154 9.353 9.079 1 92.99 85 GLU B CA 1
ATOM 2101 C C . GLU B 1 85 ? -12.274 10.302 8.663 1 92.99 85 GLU B C 1
ATOM 2103 O O . GLU B 1 85 ? -12.182 11.512 8.878 1 92.99 85 GLU B O 1
ATOM 2108 N N . HIS B 1 86 ? -13.284 9.74 8.084 1 91.62 86 HIS B N 1
ATOM 2109 C CA . HIS B 1 86 ? -14.414 10.52 7.593 1 91.62 86 HIS B CA 1
ATOM 2110 C C . HIS B 1 86 ? -15.115 11.252 8.733 1 91.62 86 HIS B C 1
ATOM 2112 O O . HIS B 1 86 ? -15.526 12.404 8.577 1 91.62 86 HIS B O 1
ATOM 2118 N N . ARG B 1 87 ? -15.241 10.59 9.795 1 91.36 87 ARG B N 1
ATOM 2119 C CA . ARG B 1 87 ? -15.888 11.198 10.953 1 91.36 87 ARG B CA 1
ATOM 2120 C C . ARG B 1 87 ? -15.107 12.414 11.441 1 91.36 87 ARG B C 1
ATOM 2122 O O . ARG B 1 87 ? -15.687 13.472 11.692 1 91.36 87 ARG B O 1
ATOM 2129 N N . VAL B 1 88 ? -13.849 12.3 11.514 1 92.68 88 VAL B N 1
ATOM 2130 C CA . VAL B 1 88 ? -13.001 13.377 12.013 1 92.68 88 VAL B CA 1
ATOM 2131 C C . VAL B 1 88 ? -12.977 14.525 11.007 1 92.68 88 VAL B C 1
ATOM 2133 O O . VAL B 1 88 ? -13.043 15.696 11.39 1 92.68 88 VAL B O 1
ATOM 2136 N N . ARG B 1 89 ? -13.004 14.253 9.757 1 89.15 89 ARG B N 1
ATOM 2137 C CA . ARG B 1 89 ? -12.922 15.255 8.698 1 89.15 89 ARG B CA 1
ATOM 2138 C C . ARG B 1 89 ? -14.226 16.037 8.583 1 89.15 89 ARG B C 1
ATOM 2140 O O . ARG B 1 89 ? -14.218 17.218 8.229 1 89.15 89 ARG B O 1
ATOM 2147 N N . ASN B 1 90 ? -15.29 15.418 8.876 1 87.31 90 ASN B N 1
ATOM 2148 C CA . ASN B 1 90 ? -16.589 16.028 8.615 1 87.31 90 ASN B CA 1
ATOM 2149 C C . ASN B 1 90 ? -17.244 16.525 9.901 1 87.31 90 ASN B C 1
ATOM 2151 O O . ASN B 1 90 ? -18.403 16.944 9.891 1 87.31 90 ASN B O 1
ATOM 2155 N N . THR B 1 91 ? -16.567 16.395 10.881 1 83.86 91 THR B N 1
ATOM 2156 C CA . THR B 1 91 ? -17.113 16.912 12.131 1 83.86 91 THR B CA 1
ATOM 2157 C C . THR B 1 91 ? -17.18 18.436 12.103 1 83.86 91 THR B C 1
ATOM 2159 O O . THR B 1 91 ? -16.192 19.1 11.785 1 83.86 91 THR B O 1
ATOM 2162 N N . LYS B 1 92 ? -18.45 19.05 12.12 1 78.04 92 LYS B N 1
ATOM 2163 C CA . LYS B 1 92 ? -18.725 20.482 12.058 1 78.04 92 LYS B CA 1
ATOM 2164 C C . LYS B 1 92 ? -18.36 21.169 13.371 1 78.04 92 LYS B C 1
ATOM 2166 O O . LYS B 1 92 ? -18.316 22.399 13.442 1 78.04 92 LYS B O 1
ATOM 2171 N N . GLY B 1 93 ? -17.646 20.68 14.197 1 77.35 93 GLY B N 1
ATOM 2172 C CA . GLY B 1 93 ? -17.276 21.265 15.476 1 77.35 93 GLY B CA 1
ATOM 2173 C C . GLY B 1 93 ? -15.806 21.09 15.809 1 77.35 93 GLY B C 1
ATOM 2174 O O . GLY B 1 93 ? -14.998 20.781 14.931 1 77.35 93 GLY B O 1
ATOM 2175 N N . GLU B 1 94 ? -15.563 21.532 17.038 1 81.62 94 GLU B N 1
ATOM 2176 C CA . GLU B 1 94 ? -14.186 21.409 17.507 1 81.62 94 GLU B CA 1
ATOM 2177 C C . GLU B 1 94 ? -13.809 19.948 17.736 1 81.62 94 GLU B C 1
ATOM 2179 O O . GLU B 1 94 ? -14.564 19.197 18.358 1 81.62 94 GLU B O 1
ATOM 2184 N N . ILE B 1 95 ? -12.921 19.448 17.032 1 87.17 95 ILE B N 1
ATOM 2185 C CA . ILE B 1 95 ? -12.354 18.122 17.254 1 87.17 95 ILE B CA 1
ATOM 2186 C C . ILE B 1 95 ? -11.241 18.205 18.297 1 87.17 95 ILE B C 1
ATOM 2188 O O . ILE B 1 95 ? -10.371 19.076 18.218 1 87.17 95 ILE B O 1
ATOM 2192 N N . SER B 1 96 ? -11.447 17.38 19.345 1 90.85 96 SER B N 1
ATOM 2193 C CA . SER B 1 96 ? -10.457 17.399 20.416 1 90.85 96 SER B CA 1
ATOM 2194 C C . SER B 1 96 ? -9.14 16.776 19.964 1 90.85 96 SER B C 1
ATOM 2196 O O . SER B 1 96 ? -9.111 16.004 19.003 1 90.85 96 SER B O 1
ATOM 2198 N N . ASP B 1 97 ? -8.077 17.108 20.61 1 92.93 97 ASP B N 1
ATOM 2199 C CA . ASP B 1 97 ? -6.769 16.513 20.351 1 92.93 97 ASP B CA 1
ATOM 2200 C C . ASP B 1 97 ? -6.815 14.996 20.515 1 92.93 97 ASP B C 1
ATOM 2202 O O . ASP B 1 97 ? -6.141 14.267 19.784 1 92.93 97 ASP B O 1
ATOM 2206 N N . LEU B 1 98 ? -7.663 14.612 21.389 1 91.88 98 LEU B N 1
ATOM 2207 C CA . LEU B 1 98 ? -7.788 13.182 21.651 1 91.88 98 LEU B CA 1
ATOM 2208 C C . LEU B 1 98 ? -8.407 12.463 20.458 1 91.88 98 LEU B C 1
ATOM 2210 O O . LEU B 1 98 ? -7.981 11.362 20.102 1 91.88 98 LEU B O 1
ATOM 2214 N N . GLU B 1 99 ? -9.31 13.037 19.852 1 92.68 99 GLU B N 1
ATOM 2215 C CA . GLU B 1 99 ? -9.952 12.438 18.686 1 92.68 99 GLU B CA 1
ATOM 2216 C C . GLU B 1 99 ? -8.992 12.37 17.502 1 92.68 99 GLU B C 1
ATOM 2218 O O . GLU B 1 99 ? -8.945 11.363 16.792 1 92.68 99 GLU B O 1
ATOM 2223 N N . TYR B 1 100 ? -8.241 13.45 17.361 1 94.85 100 TYR B N 1
ATOM 2224 C CA . TYR B 1 100 ? -7.221 13.437 16.318 1 94.85 100 TYR B CA 1
ATOM 2225 C C . TYR B 1 100 ? -6.199 12.335 16.569 1 94.85 100 TYR B C 1
ATOM 2227 O O . TYR B 1 100 ? -5.777 11.646 15.637 1 94.85 100 TYR B O 1
ATOM 2235 N N . GLU B 1 101 ? -5.891 12.212 17.778 1 94.53 101 GLU B N 1
ATOM 2236 C CA . GLU B 1 101 ? -4.889 11.214 18.139 1 94.53 101 GLU B CA 1
ATOM 2237 C C . GLU B 1 101 ? -5.387 9.801 17.847 1 94.53 101 GLU B C 1
ATOM 2239 O O . GLU B 1 101 ? -4.655 8.983 17.287 1 94.53 101 GLU B O 1
ATOM 2244 N N . LYS B 1 102 ? -6.595 9.532 18.186 1 93.39 102 LYS B N 1
ATOM 2245 C CA . LYS B 1 102 ? -7.173 8.214 17.939 1 93.39 102 LYS B CA 1
ATOM 2246 C C . LYS B 1 102 ? -7.268 7.927 16.443 1 93.39 102 LYS B C 1
ATOM 2248 O O . LYS B 1 102 ? -6.958 6.821 15.997 1 93.39 102 LYS B O 1
ATOM 2253 N N . ALA B 1 103 ? -7.643 8.902 15.705 1 94.29 103 ALA B N 1
ATOM 2254 C CA . ALA B 1 103 ? -7.765 8.742 14.259 1 94.29 103 ALA B CA 1
ATOM 2255 C C . ALA B 1 103 ? -6.399 8.53 13.613 1 94.29 103 ALA B C 1
ATOM 2257 O O . ALA B 1 103 ? -6.234 7.648 12.768 1 94.29 103 ALA B O 1
ATOM 2258 N N . SER B 1 104 ? -5.444 9.356 14.062 1 94.78 104 SER B N 1
ATOM 2259 C CA . SER B 1 104 ? -4.093 9.226 13.524 1 94.78 104 SER B CA 1
ATOM 2260 C C . SER B 1 104 ? -3.498 7.86 13.846 1 94.78 104 SER B C 1
ATOM 2262 O O . SER B 1 104 ? -2.873 7.232 12.989 1 94.78 104 SER B O 1
ATOM 2264 N N . GLU B 1 105 ? -3.722 7.399 15.034 1 94.31 105 GLU B N 1
ATOM 2265 C CA . GLU B 1 105 ? -3.224 6.089 15.441 1 94.31 105 GLU B CA 1
ATOM 2266 C C . GLU B 1 105 ? -3.819 4.98 14.579 1 94.31 105 GLU B C 1
ATOM 2268 O O . GLU B 1 105 ? -3.103 4.083 14.13 1 94.31 105 GLU B O 1
ATOM 2273 N N . ALA B 1 106 ? -5.096 5.059 14.349 1 94.07 106 ALA B N 1
ATOM 2274 C CA . ALA B 1 106 ? -5.764 4.068 13.509 1 94.07 106 ALA B CA 1
ATOM 2275 C C . ALA B 1 106 ? -5.182 4.063 12.098 1 94.07 106 ALA B C 1
ATOM 2277 O O . ALA B 1 106 ? -4.996 3 11.501 1 94.07 106 ALA B O 1
ATOM 2278 N N . MET B 1 107 ? -4.849 5.215 11.585 1 94.32 107 MET B N 1
ATOM 2279 C CA . MET B 1 107 ? -4.332 5.345 10.226 1 94.32 107 MET B CA 1
ATOM 2280 C C . MET B 1 107 ? -2.896 4.839 10.139 1 94.32 107 MET B C 1
ATOM 2282 O O . MET B 1 107 ? -2.495 4.267 9.124 1 94.32 107 MET B O 1
ATOM 2286 N N . PHE B 1 108 ? -2.137 4.997 11.221 1 94.08 108 PHE B N 1
ATOM 2287 C CA . PHE B 1 108 ? -0.754 4.535 11.238 1 94.08 108 PHE B CA 1
ATOM 2288 C C . PHE B 1 108 ? -0.689 3.028 11.455 1 94.08 108 PHE B C 1
ATOM 2290 O O . PHE B 1 108 ? 0.262 2.374 11.023 1 94.08 108 PHE B O 1
ATOM 2297 N N . GLU B 1 109 ? -1.739 2.437 12.038 1 95.19 109 GLU B N 1
ATOM 2298 C CA . GLU B 1 109 ? -1.716 1.025 12.405 1 95.19 109 GLU B CA 1
ATOM 2299 C C . GLU B 1 109 ? -2.263 0.152 11.279 1 95.19 109 GLU B C 1
ATOM 2301 O O . GLU B 1 109 ? -2.08 -1.067 11.287 1 95.19 109 GLU B O 1
ATOM 2306 N N . ILE B 1 110 ? -2.878 0.736 10.293 1 95.13 110 ILE B N 1
ATOM 2307 C CA . ILE B 1 110 ? -3.642 -0.013 9.301 1 95.13 110 ILE B CA 1
ATOM 2308 C C . ILE B 1 110 ? -2.712 -0.948 8.532 1 95.13 110 ILE B C 1
ATOM 2310 O O . ILE B 1 110 ? -3.04 -2.117 8.312 1 95.13 110 ILE B O 1
ATOM 2314 N N . LYS B 1 111 ? -1.572 -0.451 8.13 1 93.95 111 LYS B N 1
ATOM 2315 C CA . LYS B 1 111 ? -0.635 -1.273 7.369 1 93.95 111 LYS B CA 1
ATOM 2316 C C . LYS B 1 111 ? -0.216 -2.507 8.162 1 93.95 111 LYS B C 1
ATOM 2318 O O . LYS B 1 111 ? -0.172 -3.614 7.621 1 93.95 111 LYS B O 1
ATOM 2323 N N . GLY B 1 112 ? 0.094 -2.308 9.436 1 96.13 112 GLY B N 1
ATOM 2324 C CA . GLY B 1 112 ? 0.464 -3.421 10.296 1 96.13 112 GLY B CA 1
ATOM 2325 C C . GLY B 1 112 ? -0.662 -4.416 10.503 1 96.13 112 GLY B C 1
ATOM 2326 O O . GLY B 1 112 ? -0.438 -5.628 10.483 1 96.13 112 GLY B O 1
ATOM 2327 N N . LYS B 1 113 ? -1.845 -3.913 10.671 1 97.32 113 LYS B N 1
ATOM 2328 C CA . LYS B 1 113 ? -3.002 -4.78 10.874 1 97.32 113 LYS B CA 1
ATOM 2329 C C . LYS B 1 113 ? -3.326 -5.569 9.608 1 97.32 113 LYS B C 1
ATOM 2331 O O . LYS B 1 113 ? -3.706 -6.739 9.68 1 97.32 113 LYS B O 1
ATOM 2336 N N . GLU B 1 114 ? -3.172 -4.939 8.438 1 96.82 114 GLU B N 1
ATOM 2337 C CA . GLU B 1 114 ? -3.339 -5.651 7.175 1 96.82 114 GLU B CA 1
ATOM 2338 C C . GLU B 1 114 ? -2.318 -6.776 7.036 1 96.82 114 GLU B C 1
ATOM 2340 O O . GLU B 1 114 ? -2.66 -7.883 6.616 1 96.82 114 GLU B O 1
ATOM 2345 N N . ALA B 1 115 ? -1.073 -6.471 7.352 1 96.1 115 ALA B N 1
ATOM 2346 C CA . ALA B 1 115 ? -0.007 -7.467 7.288 1 96.1 115 ALA B CA 1
ATOM 2347 C C . ALA B 1 115 ? -0.307 -8.651 8.202 1 96.1 115 ALA B C 1
ATOM 2349 O O . ALA B 1 115 ? -0.066 -9.804 7.834 1 96.1 115 ALA B O 1
ATOM 2350 N N . ASP B 1 116 ? -0.844 -8.342 9.416 1 97.03 116 ASP B N 1
ATOM 2351 C CA . ASP B 1 116 ? -1.196 -9.399 10.359 1 97.03 116 ASP B CA 1
ATOM 2352 C C . ASP B 1 116 ? -2.247 -10.336 9.767 1 97.03 116 ASP B C 1
ATOM 2354 O O . ASP B 1 116 ? -2.15 -11.556 9.911 1 97.03 116 ASP B O 1
ATOM 2358 N N . ILE B 1 117 ? -3.201 -9.779 9.106 1 97.22 117 ILE B N 1
ATOM 2359 C CA . ILE B 1 117 ? -4.249 -10.577 8.48 1 97.22 117 ILE B CA 1
ATOM 2360 C C . ILE B 1 117 ? -3.643 -11.463 7.394 1 97.22 117 ILE B C 1
ATOM 2362 O O . ILE B 1 117 ? -3.903 -12.668 7.35 1 97.22 117 ILE B O 1
ATOM 2366 N N . GLU B 1 118 ? -2.833 -10.848 6.495 1 95.75 118 GLU B N 1
ATOM 2367 C CA . GLU B 1 118 ? -2.223 -11.605 5.406 1 95.75 118 GLU B CA 1
ATOM 2368 C C . GLU B 1 118 ? -1.359 -12.744 5.941 1 95.75 118 GLU B C 1
ATOM 2370 O O . GLU B 1 118 ? -1.4 -13.859 5.417 1 95.75 118 GLU B O 1
ATOM 2375 N N . MET B 1 119 ? -0.605 -12.444 6.995 1 95.57 119 MET B N 1
ATOM 2376 C CA . MET B 1 119 ? 0.316 -13.43 7.554 1 95.57 119 MET B CA 1
ATOM 2377 C C . MET B 1 119 ? -0.446 -14.579 8.206 1 95.57 119 MET B C 1
ATOM 2379 O O . MET B 1 119 ? 0.065 -15.697 8.295 1 95.57 119 MET B O 1
ATOM 2383 N N . LYS B 1 120 ? -1.666 -14.28 8.699 1 96.83 120 LYS B N 1
ATOM 2384 C CA . LYS B 1 120 ? -2.521 -15.326 9.251 1 96.83 120 LYS B CA 1
ATOM 2385 C C . LYS B 1 120 ? -2.909 -16.342 8.181 1 96.83 120 LYS B C 1
ATOM 2387 O O . LYS B 1 120 ? -3.066 -17.529 8.472 1 96.83 120 LYS B O 1
ATOM 2392 N N . TYR B 1 121 ? -3 -15.92 6.921 1 97.23 121 TYR B N 1
ATOM 2393 C CA . TYR B 1 121 ? -3.48 -16.79 5.854 1 97.23 121 TYR B CA 1
ATOM 2394 C C . TYR B 1 121 ? -2.316 -17.411 5.09 1 97.23 121 TYR B C 1
ATOM 2396 O O . TYR B 1 121 ? -2.499 -18.376 4.345 1 97.23 121 TYR B O 1
ATOM 2404 N N . TYR B 1 122 ? -1.115 -16.889 5.322 1 95.66 122 TYR B N 1
ATOM 2405 C CA . TYR B 1 122 ? 0.066 -17.348 4.599 1 95.66 122 TYR B CA 1
ATOM 2406 C C . TYR B 1 122 ? 0.259 -18.85 4.766 1 95.66 122 TYR B C 1
ATOM 2408 O O . TYR B 1 122 ? 0.355 -19.584 3.78 1 95.66 122 TYR B O 1
ATOM 2416 N N . PRO B 1 123 ? 0.218 -19.44 5.983 1 96.14 123 PRO B N 1
ATOM 2417 C CA . PRO B 1 123 ? 0.395 -20.887 6.126 1 96.14 123 PRO B CA 1
ATOM 2418 C C . PRO B 1 123 ? -0.734 -21.686 5.479 1 96.14 123 PRO B C 1
ATOM 2420 O O . PRO B 1 123 ? -0.514 -22.807 5.014 1 96.14 123 PRO B O 1
ATOM 2423 N N . LYS B 1 124 ? -1.937 -21.109 5.422 1 97.52 124 LYS B N 1
ATOM 2424 C CA . LYS B 1 124 ? -3.06 -21.784 4.778 1 97.52 124 LYS B CA 1
ATOM 2425 C C . LYS B 1 124 ? -2.871 -21.845 3.265 1 97.52 124 LYS B C 1
ATOM 2427 O O . LYS B 1 124 ? -3.146 -22.871 2.64 1 97.52 124 LYS B O 1
ATOM 2432 N N . PHE B 1 125 ? -2.348 -20.735 2.695 1 97.86 125 PHE B N 1
ATOM 2433 C CA . PHE B 1 125 ? -2.072 -20.687 1.264 1 97.86 125 PHE B CA 1
ATOM 2434 C C . PHE B 1 125 ? -0.988 -21.69 0.887 1 97.86 125 PHE B C 1
ATOM 2436 O O . PHE B 1 125 ? -1.043 -22.3 -0.183 1 97.86 125 PHE B O 1
ATOM 2443 N N . LYS B 1 126 ? -0.025 -21.884 1.782 1 96.1 126 LYS B N 1
ATOM 2444 C CA . LYS B 1 126 ? 1.09 -22.794 1.536 1 96.1 126 LYS B CA 1
ATOM 2445 C C . LYS B 1 126 ? 0.60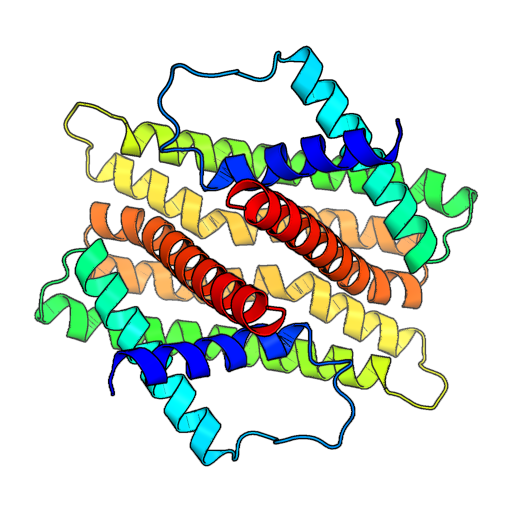5 -24.234 1.397 1 96.1 126 LYS B C 1
ATOM 2447 O O . LYS B 1 126 ? 1.277 -25.064 0.782 1 96.1 126 LYS B O 1
ATOM 2452 N N . LYS B 1 127 ? -0.526 -24.54 1.942 1 96.88 127 LYS B N 1
ATOM 2453 C CA . LYS B 1 127 ? -1.095 -25.881 1.839 1 96.88 127 LYS B CA 1
ATOM 2454 C C . LYS B 1 127 ? -1.794 -26.08 0.498 1 96.88 127 LYS B C 1
ATOM 2456 O O . LYS B 1 127 ? -1.906 -27.207 0.011 1 96.88 127 LYS B O 1
ATOM 2461 N N . ALA B 1 128 ? -2.229 -24.959 -0.096 1 97.42 128 ALA B N 1
ATOM 2462 C CA . ALA B 1 128 ? -3.033 -25.028 -1.314 1 97.42 128 ALA B CA 1
ATOM 2463 C C . ALA B 1 128 ? -2.183 -24.751 -2.55 1 97.42 128 ALA B C 1
ATOM 2465 O O . ALA B 1 128 ? -2.502 -25.214 -3.647 1 97.42 128 ALA B O 1
ATOM 2466 N N . LEU B 1 129 ? -1.063 -24.055 -2.379 1 98.03 129 LEU B N 1
ATOM 2467 C CA . LEU B 1 129 ? -0.265 -23.589 -3.508 1 98.03 129 LEU B CA 1
ATOM 2468 C C . LEU B 1 129 ? 1.166 -24.107 -3.413 1 98.03 129 LEU B C 1
ATOM 2470 O O . LEU B 1 129 ? 1.681 -24.324 -2.313 1 98.03 129 LEU B O 1
ATOM 2474 N N . THR B 1 130 ? 1.817 -24.29 -4.566 1 96.97 130 THR B N 1
ATOM 2475 C CA . THR B 1 130 ? 3.235 -24.632 -4.602 1 96.97 130 THR B CA 1
ATOM 2476 C C . THR B 1 130 ? 4.092 -23.419 -4.251 1 96.97 130 THR B C 1
ATOM 2478 O O . THR B 1 130 ? 3.623 -22.281 -4.318 1 96.97 130 THR B O 1
ATOM 2481 N N . PRO B 1 131 ? 5.305 -23.626 -3.883 1 96.27 131 PRO B N 1
ATOM 2482 C CA . PRO B 1 131 ? 6.196 -22.496 -3.609 1 96.27 131 PRO B CA 1
ATOM 2483 C C . PRO B 1 131 ? 6.283 -21.516 -4.776 1 96.27 131 PRO B C 1
ATOM 2485 O O . PRO B 1 131 ? 6.3 -20.3 -4.567 1 96.27 131 PRO B O 1
ATOM 2488 N N . LYS B 1 132 ? 6.301 -22.005 -5.94 1 95.21 132 LYS B N 1
ATOM 2489 C CA . LYS B 1 132 ? 6.331 -21.147 -7.121 1 95.21 132 LYS B CA 1
ATOM 2490 C C . LYS B 1 132 ? 5.054 -20.319 -7.231 1 95.21 132 LYS B C 1
ATOM 2492 O O . LYS B 1 132 ? 5.108 -19.118 -7.503 1 95.21 132 LYS B O 1
ATOM 2497 N N . GLN B 1 133 ? 3.927 -20.932 -7.008 1 97.38 133 GLN B N 1
ATOM 2498 C CA . GLN B 1 133 ? 2.646 -20.235 -7.077 1 97.38 133 GLN B CA 1
ATOM 2499 C C . GLN B 1 133 ? 2.547 -19.158 -6.001 1 97.38 133 GLN B C 1
ATOM 2501 O O . GLN B 1 133 ? 1.982 -18.088 -6.237 1 97.38 133 GLN B O 1
ATOM 2506 N N . MET B 1 134 ? 3.12 -19.504 -4.857 1 97.12 134 MET B N 1
ATOM 2507 C CA . MET B 1 134 ? 3.144 -18.528 -3.771 1 97.12 134 MET B CA 1
ATOM 2508 C C . MET B 1 134 ? 3.943 -17.292 -4.167 1 97.12 134 MET B C 1
ATOM 2510 O O . MET B 1 134 ? 3.517 -16.164 -3.913 1 97.12 134 MET B O 1
ATOM 2514 N N . PHE B 1 135 ? 5.035 -17.538 -4.772 1 96.12 135 PHE B N 1
ATOM 2515 C CA . PHE B 1 135 ? 5.889 -16.461 -5.26 1 96.12 135 PHE B CA 1
ATOM 2516 C C . PHE B 1 135 ? 5.166 -15.635 -6.317 1 96.12 135 PHE B C 1
ATOM 2518 O O . PHE B 1 135 ? 5.184 -14.403 -6.268 1 96.12 135 PHE B O 1
ATOM 2525 N N . MET B 1 136 ? 4.423 -16.25 -7.172 1 96.32 136 MET B N 1
ATOM 2526 C CA . MET B 1 136 ? 3.748 -15.59 -8.286 1 96.32 136 MET B CA 1
ATOM 2527 C C . MET B 1 136 ? 2.507 -14.845 -7.806 1 96.32 136 MET B C 1
ATOM 2529 O O . MET B 1 136 ? 2.008 -13.952 -8.493 1 96.32 136 MET B O 1
ATOM 2533 N N . LEU B 1 137 ? 2.008 -15.252 -6.671 1 97.56 137 LEU B N 1
ATOM 2534 C CA . LEU B 1 137 ? 0.768 -14.663 -6.176 1 97.56 137 LEU B CA 1
ATOM 2535 C C . LEU B 1 137 ? 0.919 -13.158 -5.986 1 97.56 137 LEU B C 1
ATOM 2537 O O . LEU B 1 137 ? 0.111 -12.379 -6.498 1 97.56 137 LEU B O 1
ATOM 2541 N N . LYS B 1 138 ? 1.96 -12.758 -5.313 1 94.71 138 LYS B N 1
ATOM 2542 C CA . LYS B 1 138 ? 2.16 -11.337 -5.046 1 94.71 138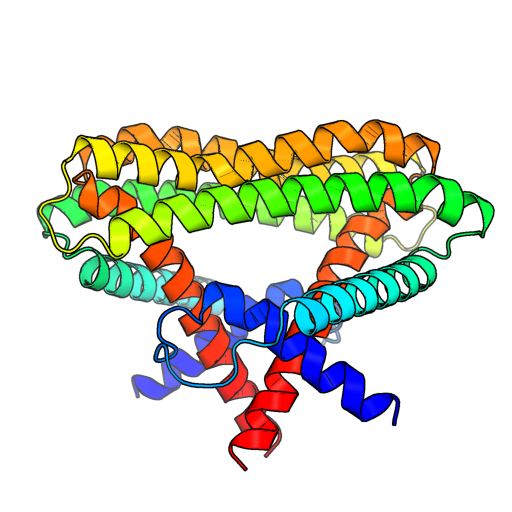 LYS B CA 1
ATOM 2543 C C . LYS B 1 138 ? 2.4 -10.563 -6.339 1 94.71 138 LYS B C 1
ATOM 2545 O O . LYS B 1 138 ? 1.94 -9.428 -6.483 1 94.71 138 LYS B O 1
ATOM 2550 N N . ILE B 1 139 ? 3.06 -11.146 -7.242 1 94.65 139 ILE B N 1
ATOM 2551 C CA . ILE B 1 139 ? 3.3 -10.541 -8.547 1 94.65 139 ILE B CA 1
ATOM 2552 C C . ILE B 1 139 ? 1.977 -10.381 -9.293 1 94.65 139 ILE B C 1
ATOM 2554 O O . ILE B 1 139 ? 1.691 -9.314 -9.841 1 94.65 139 ILE B O 1
ATOM 2558 N N . ALA B 1 140 ? 1.199 -11.455 -9.274 1 96.87 140 ALA B N 1
ATOM 2559 C CA . ALA B 1 140 ? -0.1 -11.433 -9.943 1 96.87 140 ALA B CA 1
ATOM 2560 C C . ALA B 1 140 ? -1.013 -10.374 -9.333 1 96.87 140 ALA B C 1
ATOM 2562 O O . ALA B 1 140 ? -1.755 -9.698 -10.05 1 96.87 140 ALA B O 1
ATOM 2563 N N . GLU B 1 141 ? -0.986 -10.272 -7.987 1 95.4 141 GLU B N 1
ATOM 2564 C CA . GLU B 1 141 ? -1.794 -9.261 -7.313 1 95.4 141 GLU B CA 1
ATOM 2565 C C . GLU B 1 141 ? -1.421 -7.856 -7.779 1 95.4 141 GLU B C 1
ATOM 2567 O O . GLU B 1 141 ? -2.298 -7.024 -8.021 1 95.4 141 GLU B O 1
ATOM 2572 N N . ARG B 1 142 ? -0.158 -7.6 -7.852 1 92.69 142 ARG B N 1
ATOM 2573 C CA . ARG B 1 142 ? 0.299 -6.297 -8.323 1 92.69 142 ARG B CA 1
ATOM 2574 C C . ARG B 1 142 ? -0.103 -6.067 -9.776 1 92.69 142 ARG B C 1
ATOM 2576 O O . ARG B 1 142 ? -0.545 -4.975 -10.138 1 92.69 142 ARG B O 1
ATOM 2583 N N . LYS B 1 143 ? 0.092 -7.056 -10.588 1 93.05 143 LYS B N 1
ATOM 2584 C CA . LYS B 1 143 ? -0.311 -6.969 -11.989 1 93.05 143 LYS B CA 1
ATOM 2585 C C . LYS B 1 143 ? -1.801 -6.665 -12.115 1 93.05 143 LYS B C 1
ATOM 2587 O O . LYS B 1 143 ? -2.211 -5.893 -12.984 1 93.05 143 LYS B O 1
ATOM 2592 N N . PHE B 1 144 ? -2.584 -7.325 -11.293 1 94.33 144 PHE B N 1
ATOM 2593 C CA . PHE B 1 144 ? -4.024 -7.1 -11.309 1 94.33 144 PHE B CA 1
ATOM 2594 C C . PHE B 1 144 ? -4.349 -5.648 -10.979 1 94.33 144 PHE B C 1
ATOM 2596 O O . PHE B 1 144 ? -5.191 -5.031 -11.635 1 94.33 144 PHE B O 1
ATOM 2603 N N . THR B 1 145 ? -3.697 -5.152 -9.98 1 90.03 145 THR B N 1
ATOM 2604 C CA . THR B 1 145 ? -3.916 -3.765 -9.584 1 90.03 145 THR B CA 1
ATOM 2605 C C . THR B 1 145 ? -3.551 -2.814 -10.72 1 90.03 145 THR B C 1
ATOM 2607 O O . THR B 1 145 ? -4.277 -1.857 -10.993 1 90.03 145 THR B O 1
ATOM 2610 N N . ASN B 1 146 ? -2.454 -3.081 -11.318 1 84.2 146 ASN B N 1
ATOM 2611 C CA . ASN B 1 146 ? -2.027 -2.28 -12.461 1 84.2 146 ASN B CA 1
ATOM 2612 C C . ASN B 1 146 ? -3.045 -2.335 -13.596 1 84.2 146 ASN B C 1
ATOM 2614 O O . ASN B 1 146 ? -3.319 -1.32 -14.239 1 84.2 146 ASN B O 1
ATOM 2618 N N . GLU B 1 147 ? -3.523 -3.51 -13.853 1 85.46 147 GLU B N 1
ATOM 2619 C CA . GLU B 1 147 ? -4.54 -3.678 -14.886 1 85.46 147 GLU B CA 1
ATOM 2620 C C . GLU B 1 147 ? -5.779 -2.84 -14.582 1 85.46 147 GLU B C 1
ATOM 2622 O O . GLU B 1 147 ? -6.352 -2.221 -15.481 1 85.46 147 GLU B O 1
ATOM 2627 N N . LEU B 1 148 ? -6.177 -2.865 -13.3 1 85.6 148 LEU B N 1
ATOM 2628 C CA . LEU B 1 148 ? -7.328 -2.071 -12.888 1 85.6 148 LEU B CA 1
ATOM 2629 C C . LEU B 1 148 ? -7.056 -0.582 -13.073 1 85.6 148 LEU B C 1
ATOM 2631 O O . LEU B 1 148 ? -7.931 0.162 -13.524 1 85.6 148 LEU B O 1
ATOM 2635 N N . MET B 1 149 ? -5.829 -0.136 -12.72 1 81.02 149 MET B N 1
ATOM 2636 C CA . MET B 1 149 ? -5.458 1.27 -12.846 1 81.02 149 MET B CA 1
ATOM 2637 C C . MET B 1 149 ? -5.452 1.702 -14.309 1 81.02 149 MET B C 1
ATOM 2639 O O . MET B 1 149 ? -5.916 2.794 -14.64 1 81.02 149 MET B O 1
ATOM 2643 N N . MET B 1 150 ? -4.947 0.926 -15.174 1 78.4 150 MET B N 1
ATOM 2644 C CA . MET B 1 150 ? -4.888 1.212 -16.604 1 78.4 150 MET B CA 1
ATOM 2645 C C . MET B 1 150 ? -6.289 1.317 -17.196 1 78.4 150 MET B C 1
ATOM 2647 O O . MET B 1 150 ? -6.558 2.199 -18.014 1 78.4 150 MET B O 1
ATOM 2651 N N . GLN B 1 151 ? -7.096 0.449 -16.775 1 79.18 151 GLN B N 1
ATOM 2652 C CA . GLN B 1 151 ? -8.476 0.49 -17.246 1 79.18 151 GLN B CA 1
ATOM 2653 C C . GLN B 1 151 ? -9.174 1.77 -16.795 1 79.18 151 GLN B C 1
ATOM 2655 O O . GLN B 1 151 ? -9.919 2.381 -17.564 1 79.18 151 GLN B O 1
ATOM 2660 N N . HIS B 1 152 ? -8.944 2.173 -15.629 1 74.93 152 HIS B N 1
ATOM 2661 C CA . HIS B 1 152 ? -9.527 3.393 -15.082 1 74.93 152 HIS B CA 1
ATOM 2662 C C . HIS B 1 152 ? -9.021 4.626 -15.824 1 74.93 152 HIS B C 1
ATOM 2664 O O . HIS B 1 152 ? -9.795 5.539 -16.121 1 74.93 152 HIS B O 1
ATOM 2670 N N . SER B 1 153 ? -7.744 4.641 -16.047 1 70.38 153 SER B N 1
ATOM 2671 C CA . SER B 1 153 ? -7.143 5.756 -16.772 1 70.38 153 SER B CA 1
ATOM 2672 C C . SER B 1 153 ? -7.71 5.867 -18.183 1 70.38 153 SER B C 1
ATOM 2674 O O . SER B 1 153 ? -7.964 6.971 -18.671 1 70.38 153 SER B O 1
ATOM 2676 N N . ARG B 1 154 ? -7.885 4.784 -18.762 1 71.78 154 ARG B N 1
ATOM 2677 C CA . ARG B 1 154 ? -8.431 4.754 -20.115 1 71.78 154 ARG B CA 1
ATOM 2678 C C . ARG B 1 154 ? -9.863 5.278 -20.14 1 71.78 154 ARG B C 1
ATOM 2680 O O . ARG B 1 154 ? -10.252 5.994 -21.064 1 71.78 154 ARG B O 1
ATOM 2687 N N . MET B 1 155 ? -10.512 5.006 -19.115 1 68.1 155 MET B N 1
ATOM 2688 C CA . MET B 1 155 ? -11.897 5.459 -19.016 1 68.1 155 MET B CA 1
ATOM 2689 C C . MET B 1 155 ? -11.962 6.965 -18.784 1 68.1 155 MET B C 1
ATOM 2691 O O . MET B 1 155 ? -12.818 7.648 -19.348 1 68.1 155 MET B O 1
ATOM 2695 N N . ARG B 1 156 ? -11.118 7.421 -18.05 1 65.33 156 ARG B N 1
ATOM 2696 C CA . ARG B 1 156 ? -11.079 8.85 -17.759 1 65.33 156 ARG B CA 1
ATOM 2697 C C . ARG B 1 156 ? -10.596 9.643 -18.97 1 65.33 156 ARG B C 1
ATOM 2699 O O . ARG B 1 156 ? -11.076 10.749 -19.225 1 65.33 156 ARG B O 1
ATOM 2706 N N . ALA B 1 157 ? -9.62 9.15 -19.596 1 64.04 157 ALA B N 1
ATOM 2707 C CA . ALA B 1 157 ? -9.126 9.812 -20.8 1 64.04 157 ALA B CA 1
ATOM 2708 C C . ALA B 1 157 ? -10.2 9.854 -21.883 1 64.04 157 ALA B C 1
ATOM 2710 O O . ALA B 1 157 ? -10.28 10.816 -22.65 1 64.04 157 ALA B O 1
ATOM 2711 N N . GLY B 1 158 ? -10.865 8.794 -21.924 1 55.37 158 GLY B N 1
ATOM 2712 C CA . GLY B 1 158 ? -11.92 8.764 -22.925 1 55.37 158 GLY B CA 1
ATOM 2713 C C . GLY B 1 158 ? -13.073 9.696 -22.604 1 55.37 158 GLY B C 1
ATOM 2714 O O . GLY B 1 158 ? -13.788 10.141 -23.504 1 55.37 158 GLY B O 1
ATOM 2715 N N . LYS B 1 159 ? -13.201 10.007 -21.342 1 56.86 159 LYS B N 1
ATOM 2716 C CA . LYS B 1 159 ? -14.286 10.916 -20.985 1 56.86 159 LYS B CA 1
ATOM 2717 C C . LYS B 1 159 ? -13.903 12.367 -21.264 1 56.86 159 LYS B C 1
ATOM 2719 O O . LYS B 1 159 ? -14.773 13.214 -21.479 1 56.86 159 LYS B O 1
ATOM 2724 N N . HIS B 1 160 ? -12.698 12.767 -21.188 1 47.52 160 HIS B N 1
ATOM 2725 C CA . HIS B 1 160 ? -12.318 14.142 -21.493 1 47.52 160 HIS B CA 1
ATOM 2726 C C . HIS B 1 160 ? -12.068 14.325 -22.987 1 47.52 160 HIS B C 1
ATOM 2728 O O . HIS B 1 160 ? -11.716 15.42 -23.431 1 47.52 160 HIS B O 1
ATOM 2734 N N . LYS B 1 161 ? -12.272 13.324 -23.783 1 39.29 161 LYS B N 1
ATOM 2735 C CA . LYS B 1 161 ? -12.342 13.634 -25.208 1 39.29 161 LYS B CA 1
ATOM 2736 C C . LYS B 1 161 ? -13.775 13.937 -25.635 1 39.29 161 LYS B C 1
ATOM 2738 O O . LYS B 1 161 ? -14.724 13.366 -25.094 1 39.29 161 LYS B O 1
#

Sequence (322 aa):
MKRLTLISLILALFVSFSSYAQQPGERRQRPVERKEWFKELRQYKHDFLTKELKLTKEQQESFFPLYDEMESSVYQLQKQTRDIEHRVRNTKGEISDLEYEKASEAMFEIKGKEADIEMKYYPKFKKALTPKQMFMLKIAERKFTNELMMQHSRMRAGKHKMKRLTLISLILALFVSFSSYAQQPGERRQRPVERKEWFKELRQYKHDFLTKELKLTKEQQESFFPLYDEMESSVYQLQKQTRDIEHRVRNTKGEISDLEYEKASEAMFEIKGKEADIEMKYYPKFKKALTPKQMFMLKIAERKFTNELMMQHSRMRAGKHK

Organism: NCBI:txid2530390